Protein AF-A0A5C8AYX6-F1 (afdb_monomer_lite)

Structure (mmCIF, N/CA/C/O backbone):
data_AF-A0A5C8AYX6-F1
#
_entry.id   AF-A0A5C8AYX6-F1
#
loop_
_atom_site.group_PDB
_atom_site.id
_atom_site.type_symbol
_atom_site.label_atom_id
_atom_site.label_alt_id
_atom_site.label_comp_id
_atom_site.label_asym_id
_atom_site.label_entity_id
_atom_site.label_seq_id
_atom_site.pdbx_PDB_ins_code
_atom_site.Cartn_x
_atom_site.Cartn_y
_atom_site.Cartn_z
_atom_site.occupancy
_atom_site.B_iso_or_equiv
_atom_site.auth_seq_id
_atom_site.auth_comp_id
_atom_site.auth_asym_id
_atom_site.auth_atom_id
_atom_site.pdbx_PDB_model_num
ATOM 1 N N . MET A 1 1 ? -23.586 -1.242 -6.327 1.00 33.38 1 MET A N 1
ATOM 2 C CA . MET A 1 1 ? -23.180 -2.005 -7.524 1.00 33.38 1 MET A CA 1
ATOM 3 C C . MET A 1 1 ? -21.912 -2.754 -7.178 1.00 33.38 1 MET A C 1
ATOM 5 O O . MET A 1 1 ? -20.992 -2.124 -6.676 1.00 33.38 1 MET A O 1
ATOM 9 N N . ILE A 1 2 ? -21.902 -4.076 -7.341 1.00 31.92 2 ILE A N 1
ATOM 10 C CA . ILE A 1 2 ? -20.681 -4.881 -7.207 1.00 31.92 2 ILE A CA 1
ATOM 11 C C . ILE A 1 2 ? -19.784 -4.510 -8.392 1.00 31.92 2 ILE A C 1
ATOM 13 O O . ILE A 1 2 ? -20.280 -4.466 -9.517 1.00 31.92 2 ILE A O 1
ATOM 17 N N . ASP A 1 3 ? -18.514 -4.192 -8.132 1.00 48.75 3 ASP A N 1
ATOM 18 C CA . ASP A 1 3 ? -17.538 -3.893 -9.182 1.00 48.75 3 ASP A CA 1
ATOM 19 C C . ASP A 1 3 ? -17.531 -5.042 -10.215 1.00 48.75 3 ASP A C 1
ATOM 21 O O . ASP A 1 3 ? -17.510 -6.210 -9.801 1.00 48.75 3 ASP A O 1
ATOM 25 N N . PRO A 1 4 ? -17.569 -4.758 -11.530 1.00 46.06 4 PRO A N 1
ATOM 26 C CA . PRO A 1 4 ? -17.473 -5.776 -12.576 1.00 46.06 4 PRO A CA 1
ATOM 27 C C . PRO A 1 4 ? -16.334 -6.783 -12.348 1.00 46.06 4 PRO A C 1
ATOM 29 O O . PRO A 1 4 ? -16.519 -7.967 -12.613 1.00 46.06 4 PRO A O 1
ATOM 32 N N . MET A 1 5 ? -15.209 -6.347 -11.767 1.00 46.47 5 MET A N 1
ATOM 33 C CA . MET A 1 5 ? -14.095 -7.190 -11.317 1.00 46.47 5 MET A CA 1
ATOM 34 C C . MET A 1 5 ? -14.539 -8.257 -10.313 1.00 46.47 5 MET A C 1
ATOM 36 O O . MET A 1 5 ? -14.252 -9.437 -10.485 1.00 46.47 5 MET A O 1
ATOM 40 N N . ILE A 1 6 ? -15.245 -7.849 -9.253 1.00 46.53 6 ILE A N 1
ATOM 41 C CA . ILE A 1 6 ? -15.672 -8.725 -8.151 1.00 46.53 6 ILE A CA 1
ATOM 42 C C . ILE A 1 6 ? -16.719 -9.719 -8.652 1.00 46.53 6 ILE A C 1
ATOM 44 O O . ILE A 1 6 ? -16.684 -10.898 -8.302 1.00 46.53 6 ILE A O 1
ATOM 48 N N . LYS A 1 7 ? -17.644 -9.250 -9.495 1.00 47.03 7 LYS A N 1
ATOM 49 C CA . LYS A 1 7 ? -18.666 -10.101 -10.104 1.00 47.03 7 LYS A CA 1
ATOM 50 C C . LYS A 1 7 ? -18.024 -11.154 -11.015 1.00 47.03 7 LYS A C 1
ATOM 52 O O . LYS A 1 7 ? -18.337 -12.326 -10.866 1.00 47.03 7 LYS A O 1
ATOM 57 N N . LEU A 1 8 ? -17.058 -10.767 -11.850 1.00 49.31 8 LEU A N 1
ATOM 58 C CA . LEU A 1 8 ? -16.371 -11.680 -12.766 1.00 49.31 8 LEU A CA 1
ATOM 59 C C . LEU A 1 8 ? -15.439 -12.673 -12.046 1.00 49.31 8 LEU A C 1
ATOM 61 O O . LEU A 1 8 ? -15.360 -13.825 -12.457 1.00 49.31 8 LEU A O 1
ATOM 65 N N . ILE A 1 9 ? -14.762 -12.260 -10.966 1.00 51.75 9 ILE A N 1
ATOM 66 C CA . ILE A 1 9 ? -13.947 -13.152 -10.114 1.00 51.75 9 ILE A CA 1
ATOM 67 C C . ILE A 1 9 ? -14.820 -14.250 -9.493 1.00 51.75 9 ILE A C 1
ATOM 69 O O . ILE A 1 9 ? -14.432 -15.418 -9.482 1.00 51.75 9 ILE A O 1
ATOM 73 N N . ASN A 1 10 ? -16.020 -13.886 -9.032 1.00 48.91 10 ASN A N 1
ATOM 74 C CA . ASN A 1 10 ? -16.979 -14.834 -8.469 1.00 48.91 10 ASN A CA 1
ATOM 75 C C . ASN A 1 10 ? -17.650 -15.705 -9.551 1.00 48.91 10 ASN A C 1
ATOM 77 O O . ASN A 1 10 ? -17.828 -16.900 -9.345 1.00 48.91 10 ASN A O 1
ATOM 81 N N . GLU A 1 11 ? -18.001 -15.132 -10.708 1.00 45.34 11 GLU A N 1
ATOM 82 C CA . GLU A 1 11 ? -18.661 -15.836 -11.821 1.00 45.34 11 GLU A CA 1
ATOM 83 C C . GLU A 1 11 ? -17.734 -16.804 -12.558 1.00 45.34 11 GLU A C 1
ATOM 85 O O . GLU A 1 11 ? -18.179 -17.857 -13.009 1.00 45.34 11 GLU A O 1
ATOM 90 N N . LYS A 1 12 ? -16.437 -16.494 -12.657 1.00 48.03 12 LYS A N 1
ATOM 91 C CA . LYS A 1 12 ? -15.453 -17.380 -13.293 1.00 48.03 12 LYS A CA 1
ATOM 92 C C . LYS A 1 12 ? -15.085 -18.600 -12.441 1.00 48.03 12 LYS A C 1
ATOM 94 O O . LYS A 1 12 ? -14.160 -19.304 -12.832 1.00 48.03 12 LYS A O 1
ATOM 99 N N . ASN A 1 13 ? -15.794 -18.868 -11.330 1.00 41.34 13 ASN A N 1
ATOM 100 C CA . ASN A 1 13 ? -15.557 -20.010 -10.439 1.00 41.34 13 ASN A CA 1
ATOM 101 C C . ASN A 1 13 ? -14.055 -20.216 -10.226 1.00 41.34 13 ASN A C 1
ATOM 103 O O . ASN A 1 13 ? -13.501 -21.266 -10.553 1.00 41.34 13 ASN A O 1
ATOM 107 N N . LEU A 1 14 ? -13.384 -19.177 -9.723 1.00 46.06 14 LEU A N 1
ATOM 108 C CA . LEU A 1 14 ? -12.006 -19.273 -9.258 1.00 46.06 14 LEU A CA 1
ATOM 109 C C . LEU A 1 14 ? -11.958 -20.202 -8.031 1.00 46.06 14 LEU A C 1
ATOM 111 O O . LEU A 1 14 ? -11.767 -19.778 -6.896 1.00 46.06 14 LEU A O 1
ATOM 115 N N . ASN A 1 15 ? -12.148 -21.500 -8.271 1.00 35.91 15 ASN A N 1
ATOM 116 C CA . ASN A 1 15 ? -11.760 -22.591 -7.403 1.00 35.91 15 ASN A CA 1
ATOM 117 C C . ASN A 1 15 ? -10.234 -22.651 -7.439 1.00 35.91 15 ASN A C 1
ATOM 119 O O . ASN A 1 15 ? -9.635 -23.495 -8.094 1.00 35.91 15 ASN A O 1
ATOM 123 N N . TYR A 1 16 ? -9.602 -21.758 -6.693 1.00 41.78 16 TYR A N 1
ATOM 124 C CA . TYR A 1 16 ? -8.485 -22.211 -5.893 1.00 41.78 16 TYR A CA 1
ATOM 125 C C . TYR A 1 16 ? -9.069 -22.460 -4.519 1.00 41.78 16 TYR A C 1
ATOM 127 O O . TYR A 1 16 ? -9.330 -21.542 -3.742 1.00 41.78 16 TYR A O 1
ATOM 135 N N . SER A 1 17 ? -9.345 -23.731 -4.256 1.00 32.19 17 SER A N 1
ATOM 136 C CA . SER A 1 17 ? -9.486 -24.300 -2.927 1.00 32.19 17 SER A CA 1
ATOM 137 C C . SER A 1 17 ? -8.232 -23.974 -2.121 1.00 32.19 17 SER A C 1
ATOM 139 O O . SER A 1 17 ? -7.331 -24.790 -2.006 1.00 32.19 17 SER A O 1
ATOM 141 N N . ASN A 1 18 ? -8.142 -22.733 -1.655 1.00 35.53 18 ASN A N 1
ATOM 142 C CA . ASN A 1 18 ? -7.459 -22.299 -0.459 1.00 35.53 18 ASN A CA 1
ATOM 143 C C . ASN A 1 18 ? -7.698 -20.801 -0.278 1.00 35.53 18 ASN A C 1
ATOM 145 O O . ASN A 1 18 ? -7.017 -19.947 -0.844 1.00 35.53 18 ASN A O 1
ATOM 149 N N . ARG A 1 19 ? -8.595 -20.490 0.663 1.00 38.28 19 ARG A N 1
ATOM 150 C CA . ARG A 1 19 ? -8.659 -19.197 1.363 1.00 38.28 19 ARG A CA 1
ATOM 151 C C . ARG A 1 19 ? -7.287 -18.727 1.906 1.00 38.28 19 ARG A C 1
ATOM 153 O O . ARG A 1 19 ? -7.188 -17.585 2.339 1.00 38.28 19 ARG A O 1
ATOM 160 N N . ALA A 1 20 ? -6.246 -19.568 1.862 1.00 36.34 20 ALA A N 1
ATOM 161 C CA . ALA A 1 20 ? -4.869 -19.260 2.236 1.00 36.34 20 ALA A CA 1
ATOM 162 C C . ALA A 1 20 ? -4.117 -18.331 1.255 1.00 36.34 20 ALA A C 1
ATOM 164 O O . ALA A 1 20 ? -3.332 -17.506 1.712 1.00 36.34 20 ALA A O 1
ATOM 165 N N . ILE A 1 21 ? -4.376 -18.380 -0.062 1.00 38.78 21 ILE A N 1
ATOM 166 C CA . ILE A 1 21 ? -3.596 -17.590 -1.049 1.00 38.78 21 ILE A CA 1
ATOM 167 C C . ILE A 1 21 ? -4.035 -16.110 -1.076 1.00 38.78 21 ILE A C 1
ATOM 169 O O . ILE A 1 21 ? -3.236 -15.202 -1.297 1.00 38.78 21 ILE A O 1
ATOM 173 N N . LEU A 1 22 ? -5.293 -15.828 -0.728 1.00 41.16 22 LEU A N 1
ATOM 174 C CA . LEU A 1 22 ? -5.897 -14.489 -0.795 1.00 41.16 22 LEU A CA 1
ATOM 175 C C . LEU A 1 22 ? -5.399 -13.495 0.272 1.00 41.16 22 LEU A C 1
ATOM 177 O O . LEU A 1 22 ? -5.791 -12.324 0.243 1.00 41.16 22 LEU A O 1
ATOM 181 N N . GLN A 1 23 ? -4.565 -13.913 1.229 1.00 45.44 23 GLN A N 1
ATOM 182 C CA . GLN A 1 23 ? -4.060 -13.029 2.288 1.00 45.44 23 GLN A CA 1
ATOM 183 C C . GLN A 1 23 ? -2.745 -12.314 1.951 1.00 45.44 23 GLN A C 1
ATOM 185 O O . GLN A 1 23 ? -2.317 -11.466 2.731 1.00 45.44 23 GLN A O 1
ATOM 190 N N . VAL A 1 24 ? -2.107 -12.608 0.817 1.00 49.88 24 VAL A N 1
ATOM 191 C CA . VAL A 1 24 ? -0.658 -12.402 0.721 1.00 49.88 24 VAL A CA 1
ATOM 192 C C . VAL A 1 24 ? -0.236 -10.943 0.512 1.00 49.88 24 VAL A C 1
ATOM 194 O O . VAL A 1 24 ? 0.643 -10.488 1.230 1.00 49.88 24 VAL A O 1
ATOM 197 N N . PHE A 1 25 ? -0.851 -10.142 -0.370 1.00 45.66 25 PHE A N 1
ATOM 198 C CA . PHE A 1 25 ? -0.192 -8.877 -0.761 1.00 45.66 25 PHE A CA 1
ATOM 199 C C . PHE A 1 25 ? -0.694 -7.576 -0.128 1.00 45.66 25 PHE A C 1
ATOM 201 O O . PHE A 1 25 ? 0.097 -6.656 0.037 1.00 45.66 25 PHE A O 1
ATOM 208 N N . GLN A 1 26 ? -1.958 -7.471 0.300 1.00 45.84 26 GLN A N 1
ATOM 209 C CA . GLN A 1 26 ? -2.354 -6.359 1.190 1.00 45.84 26 GLN A CA 1
ATOM 210 C C . GLN A 1 26 ? -1.563 -6.427 2.498 1.00 45.84 26 GLN A C 1
ATOM 212 O O . GLN A 1 26 ? -1.086 -5.410 2.990 1.00 45.84 26 GLN A O 1
ATOM 217 N N . HIS A 1 27 ? -1.389 -7.646 3.016 1.00 52.66 27 HIS A N 1
ATOM 218 C CA . HIS A 1 27 ? -0.556 -7.925 4.173 1.00 52.66 27 HIS A CA 1
ATOM 219 C C . HIS A 1 27 ? 0.912 -7.649 3.871 1.00 52.66 27 HIS A C 1
ATOM 221 O O . HIS A 1 27 ? 1.547 -6.950 4.641 1.00 52.66 27 HIS A O 1
ATOM 227 N N . TYR A 1 28 ? 1.428 -8.064 2.712 1.00 51.81 28 TYR A N 1
ATOM 228 C CA . TYR A 1 28 ? 2.802 -7.761 2.328 1.00 51.81 28 TYR A CA 1
ATOM 229 C C . TYR A 1 28 ? 3.052 -6.253 2.159 1.00 51.81 28 TYR A C 1
ATOM 231 O O . TYR A 1 28 ? 3.957 -5.723 2.780 1.00 51.81 28 TYR A O 1
ATOM 239 N N . LEU A 1 29 ? 2.224 -5.493 1.437 1.00 51.31 29 LEU A N 1
ATOM 240 C CA . LEU A 1 29 ? 2.413 -4.038 1.340 1.00 51.31 29 LEU A CA 1
ATOM 241 C C . LEU A 1 29 ? 2.301 -3.318 2.687 1.00 51.31 29 LEU A C 1
ATOM 243 O O . LEU A 1 29 ? 2.877 -2.249 2.819 1.00 51.31 29 LEU A O 1
ATOM 247 N N . ILE A 1 30 ? 1.568 -3.863 3.662 1.00 52.88 30 ILE A N 1
ATOM 248 C CA . ILE A 1 30 ? 1.420 -3.287 5.004 1.00 52.88 30 ILE A CA 1
ATOM 249 C C . ILE A 1 30 ? 2.568 -3.707 5.928 1.00 52.88 30 ILE A C 1
ATOM 251 O O . ILE A 1 30 ? 3.227 -2.854 6.515 1.00 52.88 30 ILE A O 1
ATOM 255 N N . GLU A 1 31 ? 2.807 -5.007 6.077 1.00 50.84 31 GLU A N 1
ATOM 256 C CA . GLU A 1 31 ? 3.834 -5.578 6.952 1.00 50.84 31 GLU A CA 1
ATOM 257 C C . GLU A 1 31 ? 5.229 -5.352 6.399 1.00 50.84 31 GLU A C 1
ATOM 259 O O . GLU A 1 31 ? 6.147 -4.980 7.124 1.00 50.84 31 GLU A O 1
ATOM 264 N N . HIS A 1 32 ? 5.365 -5.541 5.091 1.00 52.34 32 HIS A N 1
ATOM 265 C CA . HIS A 1 32 ? 6.621 -5.462 4.378 1.00 52.34 32 HIS A CA 1
ATOM 266 C C . HIS A 1 32 ? 6.840 -4.087 3.743 1.00 52.34 32 HIS A C 1
ATOM 268 O O . HIS A 1 32 ? 7.889 -3.876 3.138 1.00 52.34 32 HIS A O 1
ATOM 274 N N . ARG A 1 33 ? 5.934 -3.110 3.956 1.00 58.06 33 ARG A N 1
ATOM 275 C CA . ARG A 1 33 ? 6.159 -1.693 3.599 1.00 58.06 33 ARG A CA 1
ATOM 276 C C . ARG A 1 33 ? 7.522 -1.211 4.068 1.00 58.06 33 ARG A C 1
ATOM 278 O O . ARG A 1 33 ? 8.202 -0.497 3.346 1.00 58.06 33 ARG A O 1
ATOM 285 N N . ALA A 1 34 ? 7.888 -1.586 5.295 1.00 52.03 34 ALA A N 1
ATOM 286 C CA . ALA A 1 34 ? 9.136 -1.183 5.929 1.00 52.03 34 ALA A CA 1
ATOM 287 C C . ALA A 1 34 ? 10.376 -1.630 5.139 1.00 52.03 34 ALA A C 1
ATOM 289 O O . ALA A 1 34 ? 11.441 -1.048 5.317 1.00 52.03 34 ALA A O 1
ATOM 290 N N . TYR A 1 35 ? 10.236 -2.627 4.260 1.00 65.00 35 TYR A N 1
ATOM 291 C CA . TYR A 1 35 ? 11.309 -3.103 3.397 1.00 65.00 35 TYR A CA 1
ATOM 292 C C . TYR A 1 35 ? 11.358 -2.390 2.046 1.00 65.00 35 TYR A C 1
ATOM 294 O O . TYR A 1 35 ? 12.366 -2.538 1.370 1.00 65.00 35 TYR A O 1
ATOM 302 N N . PHE A 1 36 ? 10.335 -1.619 1.652 1.00 74.69 36 PHE A N 1
ATOM 303 C CA . PHE A 1 36 ? 10.350 -0.821 0.422 1.00 74.69 36 PHE A CA 1
ATOM 304 C C . PHE A 1 36 ? 10.705 0.636 0.701 1.00 74.69 36 PHE A C 1
ATOM 306 O O . PHE A 1 36 ? 10.171 1.279 1.604 1.00 74.69 36 PHE A O 1
ATOM 313 N N . THR A 1 37 ? 11.553 1.191 -0.153 1.00 81.25 37 THR A N 1
ATOM 314 C CA . THR A 1 37 ? 11.727 2.633 -0.297 1.00 81.25 37 THR A CA 1
ATOM 315 C C . THR A 1 37 ? 10.485 3.257 -0.939 1.00 81.25 37 THR A C 1
ATOM 317 O O . THR A 1 37 ? 9.738 2.608 -1.678 1.00 81.25 37 THR A O 1
ATOM 320 N N . ASP A 1 38 ? 10.283 4.557 -0.727 1.00 76.00 38 ASP A N 1
ATOM 321 C CA . ASP A 1 38 ? 9.162 5.277 -1.340 1.00 76.00 38 ASP A CA 1
ATOM 322 C C . ASP A 1 38 ? 9.208 5.230 -2.879 1.00 76.00 38 ASP A C 1
ATOM 324 O O . ASP A 1 38 ? 8.165 5.205 -3.529 1.00 76.00 38 ASP A O 1
ATOM 328 N N . ASN A 1 39 ? 10.400 5.192 -3.482 1.00 84.38 39 ASN A N 1
ATOM 329 C CA . ASN A 1 39 ? 10.545 5.087 -4.933 1.00 84.38 39 ASN A CA 1
ATOM 330 C C . ASN A 1 39 ? 10.170 3.693 -5.457 1.00 84.38 39 ASN A C 1
ATOM 332 O O . ASN A 1 39 ? 9.503 3.583 -6.484 1.00 84.38 39 ASN A O 1
ATOM 336 N N . GLU A 1 40 ? 10.504 2.629 -4.734 1.00 86.19 40 GLU A N 1
ATOM 337 C CA . GLU A 1 40 ? 10.047 1.287 -5.097 1.00 86.19 40 GLU A CA 1
ATOM 338 C C . GLU A 1 40 ? 8.528 1.162 -4.955 1.00 86.19 40 GLU A C 1
ATOM 340 O O . GLU A 1 40 ? 7.879 0.621 -5.847 1.00 86.19 40 GLU A O 1
ATOM 345 N N . LEU A 1 41 ? 7.936 1.737 -3.900 1.00 78.94 41 LEU A N 1
ATOM 346 C CA . LEU A 1 41 ? 6.478 1.770 -3.755 1.00 78.94 41 LEU A CA 1
ATOM 347 C C . LEU A 1 41 ? 5.799 2.564 -4.877 1.00 78.94 41 LEU A C 1
ATOM 349 O O . LEU A 1 41 ? 4.738 2.155 -5.343 1.00 78.94 41 LEU A O 1
ATOM 353 N N . LYS A 1 42 ? 6.395 3.668 -5.351 1.00 80.94 42 LYS A N 1
ATOM 354 C CA . LYS A 1 42 ? 5.890 4.391 -6.532 1.00 80.94 42 LYS A CA 1
ATOM 355 C C . LYS A 1 42 ? 5.895 3.504 -7.774 1.00 80.94 42 LYS A C 1
ATOM 357 O O . LYS A 1 42 ? 4.907 3.507 -8.505 1.00 80.94 42 LYS A O 1
ATOM 362 N N . LEU A 1 43 ? 6.970 2.746 -8.008 1.00 88.00 43 LEU A N 1
ATOM 363 C CA . LEU A 1 43 ? 7.037 1.845 -9.158 1.00 88.00 43 LEU A CA 1
ATOM 364 C C . LEU A 1 43 ? 6.022 0.703 -9.041 1.00 88.00 43 LEU A C 1
ATOM 366 O O . LEU A 1 43 ? 5.303 0.437 -9.998 1.00 88.00 43 LEU A O 1
ATOM 370 N N . VAL A 1 44 ? 5.916 0.063 -7.873 1.00 86.06 44 VAL A N 1
ATOM 371 C CA . VAL A 1 44 ? 4.919 -0.992 -7.614 1.00 86.06 44 VAL A CA 1
ATOM 372 C C . VAL A 1 44 ? 3.500 -0.455 -7.792 1.00 86.06 44 VAL A C 1
ATOM 374 O O . VAL A 1 44 ? 2.669 -1.114 -8.412 1.00 86.06 44 VAL A O 1
ATOM 377 N N . GLY A 1 45 ? 3.234 0.762 -7.314 1.00 80.25 45 GLY A N 1
ATOM 378 C CA . GLY A 1 45 ? 1.976 1.458 -7.552 1.00 80.25 45 GLY A CA 1
ATOM 379 C C . GLY A 1 45 ? 1.691 1.640 -9.041 1.00 80.25 45 GLY A C 1
ATOM 380 O O . GLY A 1 45 ? 0.630 1.256 -9.520 1.00 80.25 45 GLY A O 1
ATOM 381 N N . PHE A 1 46 ? 2.670 2.125 -9.805 1.00 86.06 46 PHE A N 1
ATOM 382 C CA . PHE A 1 46 ? 2.525 2.238 -11.253 1.00 86.06 46 PHE A CA 1
ATOM 383 C C . PHE A 1 46 ? 2.241 0.879 -11.919 1.00 86.06 46 PHE A C 1
ATOM 385 O O . PHE A 1 46 ? 1.356 0.784 -12.762 1.00 86.06 46 PHE A O 1
ATOM 392 N N . ILE A 1 47 ? 2.937 -0.193 -11.527 1.00 89.81 47 ILE A N 1
ATOM 393 C CA . ILE A 1 47 ? 2.687 -1.550 -12.048 1.00 89.81 47 ILE A CA 1
ATOM 394 C C . ILE A 1 47 ? 1.248 -2.003 -11.734 1.00 89.81 47 ILE A C 1
ATOM 396 O O . ILE A 1 47 ? 0.567 -2.557 -12.601 1.00 89.81 47 ILE A O 1
ATOM 400 N N . LEU A 1 48 ? 0.761 -1.727 -10.522 1.00 84.06 48 LEU A N 1
ATOM 401 C CA . LEU A 1 48 ? -0.611 -2.015 -10.106 1.00 84.06 48 LEU A CA 1
ATOM 402 C C . LEU A 1 48 ? -1.643 -1.248 -10.951 1.00 84.06 48 LEU A C 1
ATOM 404 O O . LEU A 1 48 ? -2.670 -1.817 -11.329 1.00 84.06 48 LEU A O 1
ATOM 408 N N . ASP A 1 49 ? -1.366 0.009 -11.304 1.00 82.44 49 ASP A N 1
ATOM 409 C CA . ASP A 1 49 ? -2.200 0.794 -12.223 1.00 82.44 49 ASP A CA 1
ATOM 410 C C . ASP A 1 49 ? -2.269 0.190 -13.623 1.00 82.44 49 ASP A C 1
ATOM 412 O O . ASP A 1 49 ? -3.348 0.153 -14.214 1.00 82.44 49 ASP A O 1
ATOM 416 N N . GLN A 1 50 ? -1.140 -0.313 -14.129 1.00 85.75 50 GLN A N 1
ATOM 417 C CA . GLN A 1 50 ? -1.052 -0.981 -15.432 1.00 85.75 50 GLN A CA 1
ATOM 418 C C . GLN A 1 50 ? -1.642 -2.400 -15.430 1.00 85.75 50 GLN A C 1
ATOM 420 O O . GLN A 1 50 ? -1.648 -3.064 -16.468 1.00 85.75 50 GLN A O 1
ATOM 425 N N . THR A 1 51 ? -2.097 -2.901 -14.279 1.00 84.75 51 THR A N 1
ATOM 426 C CA . THR A 1 51 ? -2.736 -4.216 -14.168 1.00 84.75 51 THR A CA 1
ATOM 427 C C . THR A 1 51 ? -4.226 -4.110 -14.490 1.00 84.75 51 THR A C 1
ATOM 429 O O . THR A 1 51 ? -4.935 -3.278 -13.930 1.00 84.75 51 THR A O 1
ATOM 432 N N . SER A 1 52 ? -4.720 -4.959 -15.382 1.00 84.50 52 SER A N 1
ATOM 433 C CA . SER A 1 52 ? -6.088 -4.963 -15.902 1.00 84.50 52 SER A CA 1
ATOM 434 C C . SER A 1 52 ? -6.649 -6.384 -15.957 1.00 84.50 52 SER A C 1
ATOM 436 O O . SER A 1 52 ? -5.904 -7.353 -15.848 1.00 84.50 52 SER A O 1
ATOM 438 N N . LEU A 1 53 ? -7.963 -6.526 -16.154 1.00 74.75 53 LEU A N 1
ATOM 439 C CA . LEU A 1 53 ? -8.603 -7.845 -16.269 1.00 74.75 53 LEU A CA 1
ATOM 440 C C . LEU A 1 53 ? -8.032 -8.710 -17.387 1.00 74.75 53 LEU A C 1
ATOM 442 O O . LEU A 1 53 ? -8.046 -9.931 -17.256 1.00 74.75 53 LEU A O 1
ATOM 446 N N . ASP A 1 54 ? -7.528 -8.098 -18.454 1.00 82.06 54 ASP A N 1
ATOM 447 C CA . ASP A 1 54 ? -6.975 -8.825 -19.595 1.00 82.06 54 ASP A CA 1
ATOM 448 C C . ASP A 1 54 ? -5.706 -9.597 -19.202 1.00 82.06 54 ASP A C 1
ATOM 450 O O . ASP A 1 54 ? -5.411 -10.651 -19.767 1.00 82.06 54 ASP A O 1
ATOM 454 N N . ASP A 1 55 ? -5.013 -9.156 -18.145 1.00 86.62 55 ASP A N 1
ATOM 455 C CA . ASP A 1 55 ? -3.852 -9.865 -17.603 1.00 86.62 55 ASP A CA 1
ATOM 456 C C . ASP A 1 55 ? -4.221 -11.213 -16.968 1.00 86.62 55 ASP A C 1
ATOM 458 O O . ASP A 1 55 ? -3.347 -12.042 -16.718 1.00 86.62 55 ASP A O 1
ATOM 462 N N . PHE A 1 56 ? -5.510 -11.477 -16.732 1.00 82.75 56 PHE A N 1
ATOM 463 C CA . PHE A 1 56 ? -5.979 -12.768 -16.237 1.00 82.75 56 PHE A CA 1
ATOM 464 C C . PHE A 1 56 ? -5.640 -13.920 -17.192 1.00 82.75 56 PHE A C 1
ATOM 466 O O . PHE A 1 56 ? -5.385 -15.036 -16.743 1.00 82.75 56 PHE A O 1
ATOM 473 N N . GLU A 1 57 ? -5.593 -13.669 -18.503 1.00 86.00 57 GLU A N 1
ATOM 474 C CA . GLU A 1 57 ? -5.197 -14.701 -19.465 1.00 86.00 57 GLU A CA 1
ATOM 475 C C . GLU A 1 57 ? -3.725 -15.099 -19.290 1.00 86.00 57 GLU A C 1
ATOM 477 O O . GLU A 1 57 ? -3.405 -16.281 -19.405 1.00 86.00 57 GLU A O 1
ATOM 482 N N . LEU A 1 58 ? -2.850 -14.160 -18.902 1.00 87.44 58 LEU A N 1
ATOM 483 C CA . LEU A 1 58 ? -1.452 -14.457 -18.564 1.00 87.44 58 LEU A CA 1
ATOM 484 C C . LEU A 1 58 ? -1.356 -15.349 -17.324 1.00 87.44 58 LEU A C 1
ATOM 486 O O . LEU A 1 58 ? -0.547 -16.275 -17.296 1.00 87.44 58 LEU A O 1
ATOM 490 N N . VAL A 1 59 ? -2.215 -15.114 -16.326 1.00 85.50 59 VAL A N 1
ATOM 491 C CA . VAL A 1 59 ? -2.270 -15.949 -15.119 1.00 85.50 59 VAL A CA 1
ATOM 492 C C . VAL A 1 59 ? -2.628 -17.392 -15.468 1.00 85.50 59 VAL A C 1
ATOM 494 O O . VAL A 1 59 ? -1.940 -18.310 -15.029 1.00 85.50 59 VAL A O 1
ATOM 497 N N . LYS A 1 60 ? -3.660 -17.605 -16.294 1.00 82.94 60 LYS A N 1
ATOM 498 C CA . LYS A 1 60 ? -4.120 -18.953 -16.670 1.00 82.94 60 LYS A CA 1
ATOM 499 C C . LYS A 1 60 ? -3.047 -19.793 -17.351 1.00 82.94 60 LYS A C 1
ATOM 501 O O . LYS A 1 60 ? -2.977 -20.993 -17.115 1.00 82.94 60 LYS A O 1
ATOM 506 N N . ILE A 1 61 ? -2.255 -19.171 -18.222 1.00 88.31 61 ILE A N 1
ATOM 507 C CA . ILE A 1 61 ? -1.210 -19.865 -18.983 1.00 88.31 61 ILE A CA 1
ATOM 508 C C . ILE A 1 61 ? 0.146 -19.855 -18.263 1.00 88.31 61 ILE A C 1
ATOM 510 O O . ILE A 1 61 ? 1.128 -20.343 -18.813 1.00 88.31 61 ILE A O 1
ATOM 514 N N . GLY A 1 62 ? 0.224 -19.276 -17.058 1.00 86.38 62 GLY A N 1
ATOM 515 C CA . GLY A 1 62 ? 1.467 -19.161 -16.296 1.00 86.38 62 GLY A CA 1
ATOM 516 C C . GLY A 1 62 ? 2.513 -18.244 -16.941 1.00 86.38 62 GLY A C 1
ATOM 517 O O . GLY A 1 62 ? 3.701 -18.390 -16.665 1.00 86.38 62 GLY A O 1
ATOM 518 N N . ALA A 1 63 ? 2.102 -17.312 -17.804 1.00 91.25 63 ALA A N 1
ATOM 519 C CA . ALA A 1 63 ? 3.015 -16.424 -18.512 1.00 91.25 63 ALA A CA 1
ATOM 520 C C . ALA A 1 63 ? 3.437 -15.223 -17.660 1.00 91.25 63 ALA A C 1
ATOM 522 O O . ALA A 1 63 ? 2.679 -14.691 -16.847 1.00 91.25 63 ALA A O 1
ATOM 523 N N . LYS A 1 64 ? 4.661 -14.752 -17.909 1.00 93.88 64 LYS A N 1
ATOM 524 C CA . LYS A 1 64 ? 5.168 -13.503 -17.337 1.00 93.88 64 LYS A CA 1
ATOM 525 C C . LYS A 1 64 ? 4.515 -12.316 -18.025 1.00 93.88 64 LYS A C 1
ATOM 527 O O . LYS A 1 64 ? 4.265 -12.352 -19.230 1.00 93.88 64 LYS A O 1
ATOM 532 N N . LYS A 1 65 ? 4.324 -11.232 -17.280 1.00 94.81 65 LYS A N 1
ATOM 533 C CA . LYS A 1 65 ? 3.965 -9.943 -17.868 1.00 94.81 65 LYS A CA 1
ATOM 534 C C . LYS A 1 65 ? 5.219 -9.130 -18.124 1.00 94.81 65 LYS A C 1
ATOM 536 O O . LYS A 1 65 ? 6.073 -9.008 -17.248 1.00 94.81 65 LYS A O 1
ATOM 541 N N . GLU A 1 66 ? 5.301 -8.559 -19.318 1.00 95.75 66 GLU A N 1
ATOM 542 C CA . GLU A 1 66 ? 6.326 -7.591 -19.688 1.00 95.75 66 GLU A CA 1
ATOM 543 C C . GLU A 1 66 ? 5.714 -6.194 -19.693 1.00 95.75 66 GLU A C 1
ATOM 545 O O . GLU A 1 66 ? 4.610 -5.988 -20.198 1.00 95.75 66 GLU A O 1
ATOM 550 N N . LEU A 1 67 ? 6.424 -5.226 -19.122 1.00 95.38 67 LEU A N 1
ATOM 551 C CA . LEU A 1 67 ? 5.991 -3.838 -19.096 1.00 95.38 67 LEU A CA 1
ATOM 552 C C . LEU A 1 67 ? 7.124 -2.935 -19.566 1.00 95.38 67 LEU A C 1
ATOM 554 O O . LEU A 1 67 ? 8.251 -3.018 -19.075 1.00 95.38 67 LEU A O 1
ATOM 558 N N . LYS A 1 68 ? 6.782 -2.039 -20.491 1.00 96.00 68 LYS A N 1
ATOM 559 C CA . LYS A 1 68 ? 7.636 -0.947 -20.946 1.00 96.00 68 LYS A CA 1
ATOM 560 C C . LYS A 1 68 ? 7.121 0.368 -20.366 1.00 96.00 68 LYS A C 1
ATOM 562 O O . LYS A 1 68 ? 5.948 0.695 -20.530 1.00 96.00 68 LYS A O 1
ATOM 567 N N . ILE A 1 69 ? 8.001 1.140 -19.738 1.00 94.75 69 ILE A N 1
ATOM 568 C CA . ILE A 1 69 ? 7.709 2.475 -19.213 1.00 94.75 69 ILE A CA 1
ATOM 569 C C . ILE A 1 69 ? 8.594 3.480 -19.938 1.00 94.75 69 ILE A C 1
ATOM 571 O O . ILE A 1 69 ? 9.817 3.363 -19.926 1.00 94.75 69 ILE A O 1
ATOM 575 N N . SER A 1 70 ? 7.969 4.465 -20.579 1.00 93.12 70 SER A N 1
ATOM 576 C CA . SER A 1 70 ? 8.690 5.449 -21.379 1.00 93.12 70 SER A CA 1
ATOM 577 C C . SER A 1 70 ? 9.390 6.503 -20.522 1.00 93.12 70 SER A C 1
ATOM 579 O O . SER A 1 70 ? 8.908 6.870 -19.443 1.00 93.12 70 SER A O 1
ATOM 581 N N . ALA A 1 71 ? 10.493 7.052 -21.033 1.00 89.94 71 ALA A N 1
ATOM 582 C CA . ALA A 1 71 ? 11.258 8.097 -20.346 1.00 89.94 71 ALA A CA 1
ATOM 583 C C . ALA A 1 71 ? 10.403 9.273 -19.811 1.00 89.94 71 ALA A C 1
ATOM 585 O O . ALA A 1 71 ? 10.594 9.657 -18.653 1.00 89.94 71 ALA A O 1
ATOM 586 N N . PRO A 1 72 ? 9.418 9.826 -20.559 1.00 88.81 72 PRO A N 1
ATOM 587 C CA . PRO A 1 72 ? 8.587 10.924 -20.058 1.00 88.81 72 PRO A CA 1
ATOM 588 C C . PRO A 1 72 ? 7.736 10.548 -18.840 1.00 88.81 72 PRO A C 1
ATOM 590 O O . PRO A 1 72 ? 7.451 11.400 -18.000 1.00 88.81 72 PRO A O 1
ATOM 593 N N . ILE A 1 73 ? 7.313 9.284 -18.737 1.00 87.31 73 ILE A N 1
ATOM 594 C CA . ILE A 1 73 ? 6.567 8.785 -17.578 1.00 87.31 73 ILE A CA 1
ATOM 595 C C . ILE A 1 73 ? 7.520 8.634 -16.392 1.00 87.31 73 ILE A C 1
ATOM 597 O O . ILE A 1 73 ? 7.210 9.102 -15.300 1.00 87.31 73 ILE A O 1
ATOM 601 N N . LEU A 1 74 ? 8.702 8.051 -16.609 1.00 88.50 74 LEU A N 1
ATOM 602 C CA . LEU A 1 74 ? 9.706 7.857 -15.560 1.00 88.50 74 LEU A CA 1
ATOM 603 C C . LEU A 1 74 ? 10.170 9.186 -14.952 1.00 88.50 74 LEU A C 1
ATOM 605 O O . LEU A 1 74 ? 10.247 9.301 -13.731 1.00 88.50 74 LEU A O 1
ATOM 609 N N . GLN A 1 75 ? 10.409 10.204 -15.784 1.00 86.88 75 GLN A N 1
ATOM 610 C CA . GLN A 1 75 ? 10.780 11.542 -15.317 1.00 86.88 75 GLN A CA 1
ATOM 611 C C . GLN A 1 75 ? 9.714 12.143 -14.397 1.00 86.88 75 GLN A C 1
ATOM 613 O O . GLN A 1 75 ? 10.062 12.712 -13.369 1.00 86.88 75 GLN A O 1
ATOM 618 N N . LYS A 1 76 ? 8.428 11.963 -14.724 1.00 83.38 76 LYS A N 1
ATOM 619 C CA . LYS A 1 76 ? 7.307 12.417 -13.884 1.00 83.38 76 LYS A CA 1
ATOM 620 C C . LYS A 1 76 ? 7.154 11.592 -12.603 1.00 83.38 76 LYS A C 1
ATOM 622 O O . LYS A 1 76 ? 6.797 12.132 -11.562 1.00 83.38 76 LYS A O 1
ATOM 627 N N . LEU A 1 77 ? 7.396 10.281 -12.663 1.00 79.12 77 LEU A N 1
ATOM 628 C CA . LEU A 1 77 ? 7.269 9.391 -11.502 1.00 79.12 77 LEU A CA 1
ATOM 629 C C . LEU A 1 77 ? 8.358 9.649 -10.451 1.00 79.12 77 LEU A C 1
ATOM 631 O O . LEU A 1 77 ? 8.089 9.608 -9.246 1.00 79.12 77 LEU A O 1
ATOM 635 N N . PHE A 1 78 ? 9.579 9.923 -10.904 1.00 84.25 78 PHE A N 1
ATOM 636 C CA . PHE A 1 78 ? 10.770 9.988 -10.058 1.00 84.25 78 PHE A CA 1
ATOM 637 C C . PHE A 1 78 ? 11.437 11.365 -10.060 1.00 84.25 78 PHE A C 1
ATOM 639 O O . PHE A 1 78 ? 12.651 11.437 -9.894 1.00 84.25 78 PHE A O 1
ATOM 646 N N . GLU A 1 79 ? 10.660 12.444 -10.228 1.00 72.19 79 GLU A N 1
ATOM 647 C CA . GLU A 1 79 ? 11.165 13.824 -10.270 1.00 72.19 79 GLU A CA 1
ATOM 648 C C . GLU A 1 79 ? 12.208 14.085 -9.172 1.00 72.19 79 GLU A C 1
ATOM 650 O O . GLU A 1 79 ? 11.897 14.136 -7.978 1.00 72.19 79 GLU A O 1
ATOM 655 N N . ASN A 1 80 ? 13.462 14.253 -9.590 1.00 69.44 80 ASN A N 1
ATOM 656 C CA . ASN A 1 80 ? 14.578 14.566 -8.715 1.00 69.44 80 ASN A CA 1
ATOM 657 C C . ASN A 1 80 ? 15.546 15.507 -9.441 1.00 69.44 80 ASN A C 1
ATOM 659 O O . ASN A 1 80 ? 15.883 15.290 -10.602 1.00 69.44 80 ASN A O 1
ATOM 663 N N . LYS A 1 81 ? 15.968 16.575 -8.757 1.00 62.19 81 LYS A N 1
ATOM 664 C CA . LYS A 1 81 ? 16.883 17.587 -9.303 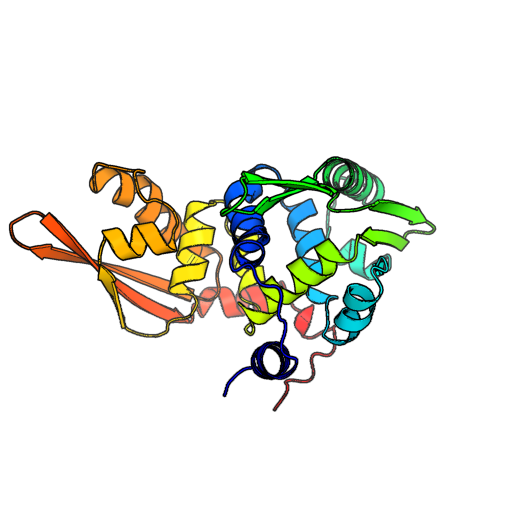1.00 62.19 81 LYS A CA 1
ATOM 665 C C . LYS A 1 81 ? 18.356 17.269 -9.048 1.00 62.19 81 LYS A C 1
ATOM 667 O O . LYS A 1 81 ? 19.205 17.867 -9.696 1.00 62.19 81 LYS A O 1
ATOM 672 N N . THR A 1 82 ? 18.663 16.394 -8.090 1.00 77.94 82 THR A N 1
ATOM 673 C CA . THR A 1 82 ? 20.037 16.188 -7.605 1.00 77.94 82 THR A CA 1
ATOM 674 C C . THR A 1 82 ? 20.651 14.870 -8.056 1.00 77.94 82 THR A C 1
ATOM 676 O O . THR A 1 82 ? 21.861 14.817 -8.254 1.00 77.94 82 THR A O 1
ATOM 679 N N . VAL A 1 83 ? 19.845 13.820 -8.239 1.00 84.62 83 VAL A N 1
ATOM 680 C CA . VAL A 1 83 ? 20.326 12.479 -8.606 1.00 84.62 83 VAL A CA 1
ATOM 681 C C . VAL A 1 83 ? 19.851 12.120 -10.017 1.00 84.62 83 VAL A C 1
ATOM 683 O O . VAL A 1 83 ? 18.659 12.279 -10.299 1.00 84.62 83 VAL A O 1
ATOM 686 N N . PRO A 1 84 ? 20.736 11.620 -10.902 1.00 89.50 84 PRO A N 1
ATOM 687 C CA . PRO A 1 84 ? 20.342 11.133 -12.219 1.00 89.50 84 PRO A CA 1
ATOM 688 C C . PRO A 1 84 ? 19.273 10.037 -12.139 1.00 89.50 84 PRO A C 1
ATOM 690 O O . PRO A 1 84 ? 19.354 9.127 -11.314 1.00 89.50 84 PRO A O 1
ATOM 693 N N . LEU A 1 85 ? 18.298 10.084 -13.051 1.00 88.94 85 LEU A N 1
ATOM 694 C CA . LEU A 1 85 ? 17.203 9.110 -13.102 1.00 88.94 85 LEU A CA 1
ATOM 695 C C . LEU A 1 85 ? 17.707 7.666 -13.246 1.00 88.94 85 LEU A C 1
ATOM 697 O O . LEU A 1 85 ? 17.133 6.765 -12.648 1.00 88.94 85 LEU A O 1
ATOM 701 N N . SER A 1 86 ? 18.784 7.439 -14.001 1.00 91.12 86 SER A N 1
ATOM 702 C CA . SER A 1 86 ? 19.370 6.105 -14.171 1.00 91.12 86 SER A CA 1
ATOM 703 C C . SER A 1 86 ? 19.831 5.495 -12.849 1.00 91.12 86 SER A C 1
ATOM 705 O O . SER A 1 86 ? 19.530 4.336 -12.596 1.00 91.12 86 SER A O 1
ATOM 707 N N . THR A 1 87 ? 20.480 6.282 -11.987 1.00 91.56 87 THR A N 1
ATOM 708 C CA . THR A 1 87 ? 20.933 5.839 -10.660 1.00 91.56 87 THR A CA 1
ATOM 709 C C . THR A 1 87 ? 19.748 5.493 -9.765 1.00 91.56 87 THR A C 1
ATOM 711 O O . THR A 1 87 ? 19.725 4.432 -9.153 1.00 91.56 87 THR A O 1
ATOM 714 N N . ILE A 1 88 ? 18.708 6.336 -9.762 1.00 90.81 88 ILE A N 1
ATOM 715 C CA . ILE A 1 88 ? 17.470 6.065 -9.016 1.00 90.81 88 ILE A CA 1
ATOM 716 C C . ILE A 1 88 ? 16.833 4.749 -9.485 1.00 90.81 88 ILE A C 1
ATOM 718 O O . ILE A 1 88 ? 16.390 3.942 -8.672 1.00 90.81 88 ILE A O 1
ATOM 722 N N . LEU A 1 89 ? 16.770 4.522 -10.799 1.00 94.50 89 LEU A N 1
ATOM 723 C CA . LEU A 1 89 ? 16.183 3.309 -11.365 1.00 94.50 89 LEU A CA 1
ATOM 724 C C . LEU A 1 89 ? 17.030 2.065 -11.085 1.00 94.50 89 LEU A C 1
ATOM 726 O O . LEU A 1 89 ? 16.459 1.006 -10.853 1.00 94.50 89 LEU A O 1
ATOM 730 N N . GLU A 1 90 ? 18.355 2.177 -11.076 1.00 94.44 90 GLU A N 1
ATOM 731 C CA . GLU A 1 90 ? 19.259 1.079 -10.725 1.00 94.44 90 GLU A CA 1
ATOM 732 C C . GLU A 1 90 ? 19.095 0.650 -9.259 1.00 94.44 90 GLU A C 1
ATOM 734 O O . GLU A 1 90 ? 19.002 -0.548 -8.975 1.00 94.44 90 GLU A O 1
ATOM 739 N N . GLU A 1 91 ? 18.964 1.612 -8.339 1.00 92.12 91 GLU A N 1
ATOM 740 C CA . GLU A 1 91 ? 18.656 1.351 -6.927 1.00 92.12 91 GLU A CA 1
ATOM 741 C C . GLU A 1 91 ? 17.304 0.639 -6.771 1.00 92.12 91 GLU A C 1
ATOM 743 O O . GLU A 1 91 ? 17.218 -0.397 -6.107 1.00 92.12 91 GLU A O 1
ATOM 748 N N . ILE A 1 92 ? 16.257 1.151 -7.433 1.00 92.69 92 ILE A N 1
ATOM 749 C CA . ILE A 1 92 ? 14.919 0.537 -7.432 1.00 92.69 92 ILE A CA 1
ATOM 750 C C . ILE A 1 92 ? 14.973 -0.884 -8.004 1.00 92.69 92 ILE A C 1
ATOM 752 O O . ILE A 1 92 ? 14.400 -1.807 -7.428 1.00 92.69 92 ILE A O 1
ATOM 756 N N . GLY A 1 93 ? 15.641 -1.069 -9.144 1.00 94.38 93 GLY A N 1
ATOM 757 C CA . GLY A 1 93 ? 15.754 -2.358 -9.818 1.00 94.38 93 GLY A CA 1
ATOM 758 C C . GLY A 1 93 ? 16.454 -3.391 -8.943 1.00 94.38 93 GLY A C 1
ATOM 759 O O . GLY A 1 93 ? 15.932 -4.487 -8.755 1.00 94.38 93 GLY A O 1
ATOM 760 N N . SER A 1 94 ? 17.586 -3.021 -8.343 1.00 93.00 94 SER A N 1
ATOM 761 C CA . SER A 1 94 ? 18.353 -3.889 -7.441 1.00 93.00 94 SER A CA 1
ATOM 762 C C . SER A 1 94 ? 17.536 -4.311 -6.217 1.00 93.00 94 SER A C 1
ATOM 764 O O . SER A 1 94 ? 17.535 -5.483 -5.827 1.00 93.00 94 SER A O 1
ATOM 766 N N . GLY A 1 95 ? 16.794 -3.375 -5.623 1.00 90.56 95 GLY A N 1
ATOM 767 C CA . GLY A 1 95 ? 15.946 -3.667 -4.473 1.00 90.56 95 GLY A CA 1
ATOM 768 C C . GLY A 1 95 ? 14.726 -4.527 -4.819 1.00 90.56 95 GLY A C 1
ATOM 769 O O . GLY A 1 95 ? 14.419 -5.471 -4.097 1.00 90.56 95 GLY A O 1
ATOM 770 N N . LEU A 1 96 ? 14.061 -4.288 -5.952 1.00 91.00 96 LEU A N 1
ATOM 771 C CA . LEU A 1 96 ? 12.906 -5.096 -6.364 1.00 91.00 96 LEU A CA 1
ATOM 772 C C . LEU A 1 96 ? 13.282 -6.491 -6.883 1.00 91.00 96 LEU A C 1
ATOM 774 O O . LEU A 1 96 ? 12.533 -7.434 -6.637 1.00 91.00 96 LEU A O 1
ATOM 778 N N . LEU A 1 97 ? 14.420 -6.642 -7.568 1.00 92.56 97 LEU A N 1
ATOM 779 C CA . LEU A 1 97 ? 14.916 -7.944 -8.038 1.00 92.56 97 LEU A CA 1
ATOM 780 C C . LEU A 1 97 ? 15.378 -8.847 -6.886 1.00 92.56 97 LEU A C 1
ATOM 782 O O . LEU A 1 97 ? 15.262 -10.066 -6.977 1.00 92.56 97 LEU A O 1
ATOM 786 N N . SER A 1 98 ? 15.908 -8.267 -5.806 1.00 89.75 98 SER A N 1
ATOM 787 C CA . SER A 1 98 ? 16.397 -9.029 -4.646 1.00 89.75 98 SER A CA 1
ATOM 788 C C . SER A 1 98 ? 15.295 -9.433 -3.662 1.00 89.75 98 SER A C 1
ATOM 790 O O . SER A 1 98 ? 15.506 -10.306 -2.816 1.00 89.75 98 SER A O 1
ATOM 792 N N . ARG A 1 99 ? 14.108 -8.823 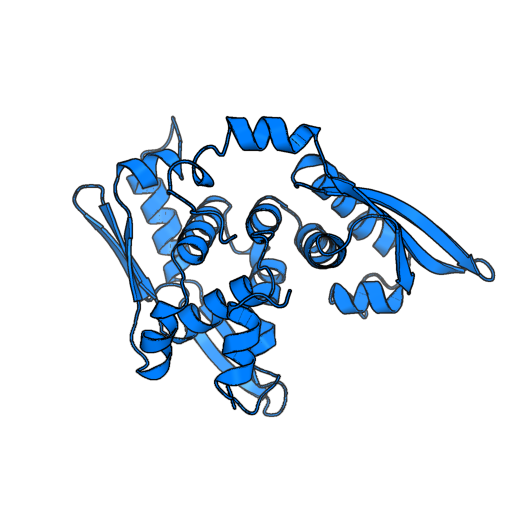-3.753 1.00 85.06 99 ARG A N 1
ATOM 793 C CA . ARG A 1 99 ? 12.988 -9.105 -2.851 1.00 85.06 99 ARG A CA 1
ATOM 794 C C . ARG A 1 99 ? 12.054 -10.167 -3.400 1.00 85.06 99 ARG A C 1
ATOM 796 O O . ARG A 1 99 ? 11.780 -10.243 -4.595 1.00 85.06 99 ARG A O 1
ATOM 803 N N . HIS A 1 100 ? 11.501 -10.937 -2.472 1.00 81.75 100 HIS A N 1
ATOM 804 C CA . HIS A 1 100 ? 10.538 -11.986 -2.749 1.00 81.75 100 HIS A CA 1
ATOM 805 C C . HIS A 1 100 ? 9.294 -11.839 -1.868 1.00 81.75 100 HIS A C 1
ATOM 807 O O . HIS A 1 100 ? 9.349 -11.343 -0.738 1.00 81.75 100 HIS A O 1
ATOM 813 N N . LEU A 1 101 ? 8.166 -12.281 -2.408 1.00 75.75 101 LEU A N 1
ATOM 814 C CA . LEU A 1 101 ? 6.942 -12.556 -1.680 1.00 75.75 101 LEU A CA 1
ATOM 815 C C . LEU A 1 101 ? 7.013 -13.944 -1.081 1.00 75.75 101 LEU A C 1
ATOM 817 O O . LEU A 1 101 ? 7.496 -14.869 -1.726 1.00 75.75 101 LEU A O 1
ATOM 821 N N . ILE A 1 102 ? 6.466 -14.085 0.120 1.00 74.25 102 ILE A N 1
ATOM 822 C CA . ILE A 1 102 ? 6.256 -15.383 0.747 1.00 74.25 102 ILE A CA 1
ATOM 823 C C . ILE A 1 102 ? 4.771 -15.703 0.645 1.00 74.25 102 ILE A C 1
ATOM 825 O O . ILE A 1 102 ? 3.940 -15.036 1.262 1.00 74.25 102 ILE A O 1
ATOM 829 N N . ILE A 1 103 ? 4.440 -16.726 -0.130 1.00 72.25 103 ILE A N 1
ATOM 830 C CA . ILE A 1 103 ? 3.082 -17.248 -0.252 1.00 72.25 103 ILE A CA 1
ATOM 831 C C . ILE A 1 103 ? 3.016 -18.473 0.642 1.00 72.25 103 ILE A C 1
ATOM 833 O O . ILE A 1 103 ? 3.778 -19.409 0.444 1.00 72.25 103 ILE A O 1
ATOM 837 N N . ARG A 1 104 ? 2.150 -18.454 1.658 1.00 65.00 104 ARG A N 1
ATOM 838 C CA . ARG A 1 104 ? 2.021 -19.552 2.623 1.00 65.00 104 ARG A CA 1
ATOM 839 C C . ARG A 1 104 ? 0.649 -20.193 2.528 1.00 65.00 104 ARG A C 1
ATOM 841 O O . ARG A 1 104 ? -0.367 -19.498 2.505 1.00 65.00 104 ARG A O 1
ATOM 848 N N . ASN A 1 105 ? 0.623 -21.515 2.558 1.00 66.50 105 ASN A N 1
ATOM 849 C CA . ASN A 1 105 ? -0.582 -22.281 2.785 1.00 66.50 105 ASN A CA 1
ATOM 850 C C . ASN A 1 105 ? -0.776 -22.470 4.295 1.00 66.50 105 ASN A C 1
ATOM 852 O O . ASN A 1 105 ? -0.035 -23.186 4.958 1.00 66.50 105 ASN A O 1
ATOM 856 N N . ILE A 1 106 ? -1.791 -21.805 4.842 1.00 59.69 106 ILE A N 1
ATOM 857 C CA . ILE A 1 106 ? -2.075 -21.791 6.285 1.00 59.69 106 ILE A CA 1
ATOM 858 C C . ILE A 1 106 ? -2.537 -23.174 6.780 1.00 59.69 106 ILE A C 1
ATOM 860 O O . ILE A 1 106 ? -2.442 -23.460 7.967 1.00 59.69 106 ILE A O 1
ATOM 864 N N . LEU A 1 107 ? -3.039 -24.033 5.885 1.00 65.44 107 LEU A N 1
ATOM 865 C CA . LEU A 1 107 ? -3.541 -25.361 6.246 1.00 65.44 107 LEU A CA 1
ATOM 866 C C . LEU A 1 107 ? -2.462 -26.446 6.195 1.00 65.44 107 LEU A C 1
ATOM 868 O O . LEU A 1 107 ? -2.559 -27.413 6.942 1.00 65.44 107 LEU A O 1
ATOM 872 N N . THR A 1 108 ? -1.475 -26.310 5.306 1.00 72.31 108 THR A N 1
ATOM 873 C CA . THR A 1 108 ? -0.457 -27.348 5.053 1.00 72.31 108 THR A CA 1
ATOM 874 C C . THR A 1 108 ? 0.952 -26.939 5.481 1.00 72.31 108 THR A C 1
ATOM 876 O O . THR A 1 108 ? 1.877 -27.723 5.312 1.00 72.31 108 THR A O 1
ATOM 879 N N . GLU A 1 109 ? 1.134 -25.719 5.998 1.00 71.44 109 GLU A N 1
ATOM 880 C CA . GLU A 1 109 ? 2.435 -25.095 6.309 1.00 71.44 109 GLU A CA 1
ATOM 881 C C . GLU A 1 109 ? 3.397 -24.947 5.109 1.00 71.44 109 GLU A C 1
ATOM 883 O O . GLU A 1 109 ? 4.507 -24.430 5.255 1.00 71.44 109 GLU A O 1
ATOM 888 N N . GLU A 1 110 ? 2.971 -25.322 3.902 1.00 75.38 110 GLU A N 1
ATOM 889 C CA . GLU A 1 110 ? 3.743 -25.157 2.671 1.00 75.38 110 GLU A CA 1
ATOM 890 C C . GLU A 1 110 ? 3.950 -23.675 2.348 1.00 75.38 110 GLU A C 1
ATOM 892 O O . GLU A 1 110 ? 3.091 -22.825 2.616 1.00 75.38 110 GLU A O 1
ATOM 897 N N . PHE A 1 111 ? 5.087 -23.348 1.735 1.00 73.94 111 PHE A N 1
ATOM 898 C CA . PHE A 1 111 ? 5.372 -21.988 1.303 1.00 73.94 111 PHE A CA 1
ATOM 899 C C . PHE A 1 111 ? 6.121 -21.936 -0.027 1.00 73.94 111 PHE A C 1
ATOM 901 O O . PHE A 1 111 ? 6.876 -22.840 -0.375 1.00 73.94 111 PHE A O 1
ATOM 908 N N . GLU A 1 112 ? 5.944 -20.825 -0.732 1.00 77.19 112 GLU A N 1
ATOM 909 C CA . GLU A 1 112 ? 6.646 -20.480 -1.962 1.00 77.19 112 GLU A CA 1
ATOM 910 C C . GLU A 1 112 ? 7.267 -19.084 -1.820 1.00 77.19 112 GLU A C 1
ATOM 912 O O . GLU A 1 112 ? 6.654 -18.177 -1.247 1.00 77.19 112 GLU A O 1
ATOM 917 N N . LEU A 1 113 ? 8.489 -18.914 -2.335 1.00 80.56 113 LEU A N 1
ATOM 918 C CA . LEU A 1 113 ? 9.155 -17.617 -2.439 1.00 80.56 113 LEU A CA 1
ATOM 919 C C . LEU A 1 113 ? 9.148 -17.166 -3.896 1.00 80.56 113 LEU A C 1
ATOM 921 O O . LEU A 1 113 ? 9.744 -17.820 -4.749 1.00 80.56 113 LEU A O 1
ATOM 925 N N . VAL A 1 114 ? 8.514 -16.030 -4.168 1.00 82.50 114 VAL A N 1
ATOM 926 C CA . VAL A 1 114 ? 8.367 -15.508 -5.530 1.00 82.50 114 VAL A CA 1
ATOM 927 C C . VAL A 1 114 ? 9.057 -14.155 -5.641 1.00 82.50 114 VAL A C 1
ATOM 929 O O . VAL A 1 114 ? 8.664 -13.238 -4.920 1.00 82.50 114 VAL A O 1
ATOM 932 N N . PRO A 1 115 ? 10.038 -13.965 -6.538 1.00 87.75 115 PRO A N 1
ATOM 933 C CA . PRO A 1 115 ? 10.643 -12.655 -6.746 1.00 87.75 115 PRO A CA 1
ATOM 934 C C . PRO A 1 115 ? 9.602 -11.638 -7.237 1.00 87.75 115 PRO A C 1
ATOM 936 O O . PRO A 1 115 ? 8.727 -11.963 -8.040 1.00 87.75 115 PRO A O 1
ATOM 939 N N . ILE A 1 116 ? 9.698 -10.392 -6.768 1.00 86.62 116 ILE A N 1
ATOM 940 C CA . ILE A 1 116 ? 8.743 -9.337 -7.152 1.00 86.62 116 ILE A CA 1
ATOM 941 C C . ILE A 1 116 ? 8.894 -8.993 -8.632 1.00 86.62 116 ILE A C 1
ATOM 943 O O . ILE A 1 116 ? 7.901 -8.867 -9.347 1.00 86.62 116 ILE A O 1
ATOM 947 N N . LEU A 1 117 ? 10.141 -8.860 -9.083 1.00 93.19 117 LEU A N 1
ATOM 948 C CA . LEU A 1 117 ? 10.502 -8.721 -10.485 1.00 93.19 117 LEU A CA 1
ATOM 949 C C . LEU A 1 117 ? 11.448 -9.854 -10.872 1.00 93.19 117 LEU A C 1
ATOM 951 O O . LEU A 1 117 ? 12.329 -10.226 -10.105 1.00 93.19 117 LEU A O 1
ATOM 955 N N . SER A 1 118 ? 11.296 -10.365 -12.088 1.00 94.25 118 SER A N 1
ATOM 956 C CA . SER A 1 118 ? 12.210 -11.342 -12.687 1.00 94.25 118 SER A CA 1
ATOM 957 C C . SER A 1 118 ? 13.176 -10.709 -13.690 1.00 94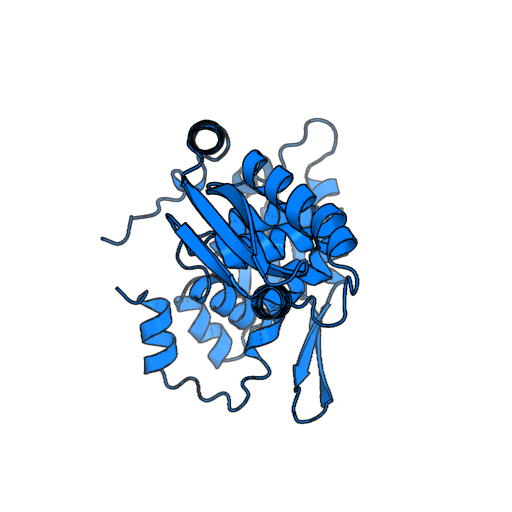.25 118 SER A C 1
ATOM 959 O O . SER A 1 118 ? 14.127 -11.355 -14.126 1.00 94.25 118 SER A O 1
ATOM 961 N N . TYR A 1 119 ? 12.945 -9.450 -14.070 1.00 96.62 119 TYR A N 1
ATOM 962 C CA . TYR A 1 119 ? 13.787 -8.709 -15.003 1.00 96.62 119 TYR A CA 1
ATOM 963 C C . TYR A 1 119 ? 13.622 -7.198 -14.828 1.00 96.62 119 TYR A C 1
ATOM 965 O O . TYR A 1 119 ? 12.504 -6.723 -14.614 1.00 96.62 119 TYR A O 1
ATOM 973 N N . PHE A 1 120 ? 14.720 -6.453 -14.979 1.00 97.50 120 PHE A N 1
ATOM 974 C CA . PHE A 1 120 ? 14.749 -4.992 -14.943 1.00 97.50 120 PHE A CA 1
ATOM 975 C C . PHE A 1 120 ? 15.878 -4.478 -15.849 1.00 97.50 120 PHE A C 1
ATOM 977 O O . PHE A 1 120 ? 17.041 -4.809 -15.631 1.00 97.50 120 PHE A O 1
ATOM 984 N N . LYS A 1 121 ? 15.552 -3.688 -16.877 1.00 97.25 121 LYS A N 1
ATOM 985 C CA . LYS A 1 121 ? 16.524 -3.124 -17.827 1.00 97.25 121 LYS A CA 1
ATOM 986 C C . LYS A 1 121 ? 16.156 -1.694 -18.188 1.00 97.25 121 LYS A C 1
ATOM 988 O O . LYS A 1 121 ? 15.035 -1.434 -18.610 1.00 97.25 121 LYS A O 1
ATOM 993 N N . LEU A 1 122 ? 17.128 -0.794 -18.102 1.00 95.69 122 LEU A N 1
ATOM 994 C CA . LEU A 1 122 ? 17.045 0.544 -18.679 1.00 95.69 122 LEU A CA 1
ATOM 995 C C . LEU A 1 122 ? 17.744 0.539 -20.044 1.00 95.69 122 LEU A C 1
ATOM 997 O O . LEU A 1 122 ? 18.912 0.172 -20.137 1.00 95.69 122 LEU A O 1
ATOM 1001 N N . GLU A 1 123 ? 17.047 0.939 -21.101 1.00 93.81 123 GLU A N 1
ATOM 1002 C CA . GLU A 1 123 ? 17.598 1.026 -22.457 1.00 93.81 123 GLU A CA 1
ATOM 1003 C C . GLU A 1 123 ? 16.990 2.207 -23.196 1.00 93.81 123 GLU A C 1
ATOM 1005 O O . GLU A 1 123 ? 15.772 2.357 -23.234 1.00 93.81 123 GLU A O 1
ATOM 1010 N N . ASN A 1 124 ? 17.835 3.046 -23.800 1.00 90.31 124 ASN A N 1
ATOM 1011 C CA . ASN A 1 124 ? 17.397 4.245 -24.521 1.00 90.31 124 ASN A CA 1
ATOM 1012 C C . ASN A 1 124 ? 16.447 5.127 -23.686 1.00 90.31 124 ASN A C 1
ATOM 1014 O O . ASN A 1 124 ? 15.476 5.671 -24.201 1.00 90.31 124 ASN A O 1
ATOM 1018 N N . SER A 1 125 ? 16.717 5.226 -22.378 1.00 88.69 125 SER A N 1
ATOM 1019 C CA . SER A 1 125 ? 15.889 5.930 -21.384 1.00 88.69 125 SER A CA 1
ATOM 1020 C C . SER A 1 125 ? 14.497 5.338 -21.121 1.00 88.69 125 SER A C 1
ATOM 1022 O O . SER A 1 125 ? 13.775 5.872 -20.280 1.00 88.69 125 SER A O 1
ATOM 1024 N N . ASP A 1 126 ? 14.143 4.224 -21.756 1.00 93.88 126 ASP A N 1
ATOM 1025 C CA . ASP A 1 126 ? 12.939 3.459 -21.459 1.00 93.88 126 ASP A CA 1
ATOM 1026 C C . ASP A 1 126 ? 13.262 2.322 -20.483 1.00 93.88 126 ASP A C 1
ATOM 1028 O O . ASP A 1 126 ? 14.301 1.663 -20.574 1.00 93.88 126 ASP A O 1
ATOM 1032 N N . LEU A 1 127 ? 12.353 2.081 -19.542 1.00 97.00 127 LEU A N 1
ATOM 1033 C CA . LEU A 1 127 ? 12.464 0.995 -18.578 1.00 97.00 127 LEU A CA 1
ATOM 1034 C C . LEU A 1 127 ? 11.657 -0.211 -19.054 1.00 97.00 127 LEU A C 1
ATOM 1036 O O . LEU A 1 127 ? 10.482 -0.088 -19.392 1.00 97.00 127 LEU A O 1
ATOM 1040 N N . TYR A 1 128 ? 12.275 -1.382 -19.004 1.00 97.50 128 TYR A N 1
ATOM 1041 C CA . TYR A 1 128 ? 11.677 -2.674 -19.303 1.00 97.50 128 TYR A CA 1
ATOM 1042 C C . TYR A 1 128 ? 11.721 -3.534 -18.046 1.00 97.50 128 TYR A C 1
ATOM 1044 O O . TYR A 1 128 ? 12.783 -3.703 -17.444 1.00 97.50 128 TYR A O 1
ATOM 1052 N N . LEU A 1 129 ? 10.583 -4.093 -17.649 1.00 97.38 129 LEU A N 1
ATOM 1053 C CA . LEU A 1 129 ? 10.489 -4.964 -16.481 1.00 97.38 129 LEU A CA 1
ATOM 1054 C C . LEU A 1 129 ? 9.613 -6.183 -16.759 1.00 97.38 129 LEU A C 1
ATOM 1056 O O . LEU A 1 129 ? 8.708 -6.124 -17.595 1.00 97.38 129 LEU A O 1
ATOM 1060 N N . LYS A 1 130 ? 9.896 -7.289 -16.066 1.00 97.12 130 LYS A N 1
ATOM 1061 C CA . LYS A 1 130 ? 9.089 -8.516 -16.127 1.00 97.12 130 LYS A CA 1
ATOM 1062 C C . LYS A 1 130 ? 8.783 -9.033 -14.729 1.00 97.12 130 LYS A C 1
ATOM 1064 O O . LYS A 1 130 ? 9.602 -8.880 -13.823 1.00 97.12 130 LYS A O 1
ATOM 1069 N N . TYR A 1 131 ? 7.616 -9.646 -14.569 1.00 93.88 131 TYR A N 1
ATOM 1070 C CA . TYR A 1 131 ? 7.184 -10.285 -13.325 1.00 93.88 131 TYR A CA 1
ATOM 1071 C C . TYR A 1 131 ? 6.310 -11.508 -13.607 1.00 93.88 131 TYR A C 1
ATOM 1073 O O . TYR A 1 131 ? 5.701 -11.627 -14.673 1.00 93.88 131 TYR A O 1
ATOM 1081 N N . GLU A 1 132 ? 6.309 -12.444 -12.660 1.00 90.50 132 GLU A N 1
ATOM 1082 C CA . GLU A 1 132 ? 5.665 -13.753 -12.798 1.00 90.50 132 GLU A CA 1
ATOM 1083 C C . GLU A 1 132 ? 4.133 -13.664 -12.754 1.00 90.50 132 GLU A C 1
ATOM 1085 O O . GLU A 1 132 ? 3.561 -12.747 -12.159 1.00 90.50 132 GLU A O 1
ATOM 1090 N N . SER A 1 133 ? 3.463 -14.663 -13.330 1.00 89.38 133 SER A N 1
ATOM 1091 C CA . SER A 1 133 ? 1.997 -14.801 -13.339 1.00 89.38 133 SER A CA 1
ATOM 1092 C C . SER A 1 133 ? 1.370 -14.717 -11.944 1.00 89.38 133 SER A C 1
ATOM 1094 O O . SER A 1 133 ? 0.317 -14.112 -11.755 1.00 89.38 133 SER A O 1
ATOM 1096 N N . ILE A 1 134 ? 2.046 -15.256 -10.934 1.00 84.31 134 ILE A N 1
ATOM 1097 C CA . ILE A 1 134 ? 1.587 -15.210 -9.545 1.00 84.31 134 ILE A CA 1
ATOM 1098 C C . ILE A 1 134 ? 1.630 -13.789 -8.955 1.00 84.31 134 ILE A C 1
ATOM 1100 O O . ILE A 1 134 ? 0.754 -13.423 -8.173 1.00 84.31 134 ILE A O 1
ATOM 1104 N N . ILE A 1 135 ? 2.574 -12.944 -9.396 1.00 85.50 135 ILE A N 1
ATOM 1105 C CA . ILE A 1 135 ? 2.601 -11.511 -9.060 1.00 85.50 135 ILE A CA 1
ATOM 1106 C C . ILE A 1 135 ? 1.429 -10.795 -9.739 1.00 85.50 135 ILE A C 1
ATOM 1108 O O . ILE A 1 135 ? 0.776 -9.966 -9.108 1.00 85.50 135 ILE A O 1
ATOM 1112 N N . ILE A 1 136 ? 1.105 -11.141 -10.991 1.00 87.81 136 ILE A N 1
ATOM 1113 C CA . ILE A 1 136 ? -0.074 -10.601 -11.689 1.00 87.81 136 ILE A CA 1
ATOM 1114 C C . ILE A 1 136 ? -1.351 -10.912 -10.898 1.00 87.81 136 ILE A C 1
ATOM 1116 O O . ILE A 1 136 ? -2.135 -10.003 -10.625 1.00 87.81 136 ILE A O 1
ATOM 1120 N N . GLN A 1 137 ? -1.550 -12.172 -10.496 1.00 82.69 137 GLN A N 1
ATOM 1121 C CA . GLN A 1 137 ? -2.725 -12.592 -9.723 1.00 82.69 137 GLN A CA 1
ATOM 1122 C C . GLN A 1 137 ? -2.856 -11.788 -8.428 1.00 82.69 137 GLN A C 1
ATOM 1124 O O . GLN A 1 137 ? -3.915 -11.256 -8.102 1.00 82.69 137 GLN A O 1
ATOM 1129 N N . VAL A 1 138 ? -1.742 -11.641 -7.724 1.00 77.75 138 VAL A N 1
ATOM 1130 C CA . VAL A 1 138 ? -1.644 -10.823 -6.524 1.00 77.75 138 VAL A CA 1
ATOM 1131 C C . VAL A 1 138 ? -2.071 -9.368 -6.780 1.00 77.75 138 VAL A C 1
ATOM 1133 O O . VAL A 1 138 ? -2.851 -8.811 -6.006 1.00 77.75 138 VAL A O 1
ATOM 1136 N N . LEU A 1 139 ? -1.595 -8.742 -7.859 1.00 79.94 139 LEU A N 1
ATOM 1137 C CA . LEU A 1 139 ? -1.955 -7.367 -8.214 1.00 79.94 139 LEU A CA 1
ATOM 1138 C C . LEU A 1 139 ? -3.450 -7.240 -8.555 1.00 79.94 139 LEU A C 1
ATOM 1140 O O . LEU A 1 139 ? -4.099 -6.277 -8.137 1.00 79.94 139 LEU A O 1
ATOM 1144 N N . LEU A 1 140 ? -4.023 -8.230 -9.246 1.00 80.25 140 LEU A N 1
ATOM 1145 C CA . LEU A 1 140 ? -5.459 -8.300 -9.538 1.00 80.25 140 LEU A CA 1
ATOM 1146 C C . LEU A 1 140 ? -6.304 -8.363 -8.260 1.00 80.25 140 LEU A C 1
ATOM 1148 O O . LEU A 1 140 ? -7.289 -7.627 -8.143 1.00 80.25 140 LEU A O 1
ATOM 1152 N N . ASP A 1 141 ? -5.892 -9.163 -7.275 1.00 74.12 141 ASP A N 1
ATOM 1153 C CA . ASP A 1 141 ? -6.592 -9.284 -5.992 1.00 74.12 141 ASP A CA 1
ATOM 1154 C C . ASP A 1 141 ? -6.617 -7.953 -5.224 1.00 74.12 141 ASP A C 1
ATOM 1156 O O . ASP A 1 141 ? -7.631 -7.592 -4.619 1.00 74.12 141 ASP A O 1
ATOM 1160 N N . ILE A 1 142 ? -5.521 -7.185 -5.261 1.00 71.81 142 ILE A N 1
ATOM 1161 C CA . ILE A 1 142 ? -5.464 -5.850 -4.640 1.00 71.81 142 ILE A CA 1
ATOM 1162 C C . ILE A 1 142 ? -6.481 -4.921 -5.294 1.00 71.81 142 ILE A C 1
ATOM 1164 O O . ILE A 1 142 ? -7.217 -4.226 -4.589 1.00 71.81 142 ILE A O 1
ATOM 1168 N N . ARG A 1 143 ? -6.533 -4.904 -6.632 1.00 73.06 143 ARG A N 1
ATOM 1169 C CA . ARG A 1 143 ? -7.482 -4.064 -7.376 1.00 73.06 143 ARG A CA 1
ATOM 1170 C C . ARG A 1 143 ? -8.918 -4.442 -7.046 1.00 73.06 143 ARG A C 1
ATOM 1172 O O . ARG A 1 143 ? -9.716 -3.558 -6.751 1.00 73.06 143 ARG A O 1
ATOM 1179 N N . ALA A 1 144 ? -9.221 -5.738 -7.010 1.00 68.69 144 ALA A N 1
ATOM 1180 C CA . ALA A 1 144 ? -10.550 -6.240 -6.677 1.00 68.69 144 ALA A CA 1
ATOM 1181 C C . ALA A 1 144 ? -10.996 -5.837 -5.261 1.00 68.69 144 ALA A C 1
ATOM 1183 O O . ALA A 1 144 ? -12.156 -5.485 -5.052 1.00 68.69 144 ALA A O 1
ATOM 1184 N N . LYS A 1 145 ? -10.081 -5.837 -4.283 1.00 65.00 145 LYS A N 1
ATOM 1185 C CA . LYS A 1 145 ? -10.376 -5.417 -2.900 1.00 65.00 145 LYS A CA 1
ATOM 1186 C C . LYS A 1 145 ? -10.396 -3.898 -2.707 1.00 65.00 145 LYS A C 1
ATOM 1188 O O . LYS A 1 145 ? -10.958 -3.413 -1.723 1.00 65.00 145 LYS A O 1
ATOM 1193 N N . HIS A 1 146 ? -9.789 -3.137 -3.616 1.00 63.41 146 HIS A N 1
ATOM 1194 C CA . HIS A 1 146 ? -9.713 -1.676 -3.559 1.00 63.41 146 HIS A CA 1
ATOM 1195 C C . HIS A 1 146 ? -10.178 -1.014 -4.864 1.00 63.41 146 HIS A C 1
ATOM 1197 O O . HIS A 1 146 ? -9.419 -0.243 -5.462 1.00 63.41 146 HIS A O 1
ATOM 1203 N N . PRO A 1 147 ? -11.442 -1.231 -5.269 1.00 60.09 147 PRO A N 1
ATOM 1204 C CA . PRO A 1 147 ? -11.956 -0.784 -6.566 1.00 60.09 147 PRO A CA 1
ATOM 1205 C C . PRO A 1 147 ? -11.911 0.742 -6.744 1.00 60.09 147 PRO A C 1
ATOM 1207 O O . PRO A 1 147 ? -11.735 1.248 -7.846 1.00 60.09 147 PRO A O 1
ATOM 1210 N N . ASN A 1 148 ? -11.961 1.500 -5.644 1.00 61.09 148 ASN A N 1
ATOM 1211 C CA . ASN A 1 148 ? -11.896 2.966 -5.663 1.00 61.09 148 ASN A CA 1
ATOM 1212 C C . ASN A 1 148 ? -10.465 3.535 -5.772 1.00 61.09 148 ASN A C 1
ATOM 1214 O O . ASN A 1 148 ? -10.278 4.739 -5.610 1.00 61.09 148 ASN A O 1
ATOM 1218 N N . GLY A 1 149 ? -9.437 2.699 -5.962 1.00 60.81 149 GLY A N 1
ATOM 1219 C CA . GLY A 1 149 ? -8.048 3.163 -6.079 1.00 60.81 149 GLY A CA 1
ATOM 1220 C C . GLY A 1 149 ? -7.415 3.627 -4.760 1.00 60.81 149 GLY A C 1
ATOM 1221 O O . GLY A 1 149 ? -6.385 4.299 -4.770 1.00 60.81 149 GLY A O 1
ATOM 1222 N N . ASN A 1 150 ? -7.994 3.252 -3.613 1.00 67.06 150 ASN A N 1
ATOM 1223 C CA . ASN A 1 150 ? -7.531 3.650 -2.275 1.00 67.06 150 ASN A CA 1
ATOM 1224 C C . ASN A 1 150 ? -6.073 3.240 -1.968 1.00 67.06 150 ASN A C 1
ATOM 1226 O O . ASN A 1 150 ? -5.434 3.818 -1.090 1.00 67.06 150 ASN A O 1
ATOM 1230 N N . TRP A 1 151 ? -5.507 2.284 -2.704 1.00 69.00 151 TRP A N 1
ATOM 1231 C CA . TRP A 1 151 ? -4.122 1.839 -2.542 1.00 69.00 151 TRP A CA 1
ATOM 1232 C C . TRP A 1 151 ? -3.090 2.971 -2.754 1.00 69.00 151 TRP A C 1
ATOM 1234 O O . TRP A 1 151 ? -2.046 2.977 -2.105 1.00 69.00 151 TRP A O 1
ATOM 1244 N N . HIS A 1 152 ? -3.401 3.994 -3.561 1.00 69.75 152 HIS A N 1
ATOM 1245 C CA . HIS A 1 152 ? -2.546 5.179 -3.730 1.00 69.75 152 HIS A CA 1
ATOM 1246 C C . HIS A 1 152 ? -2.319 5.936 -2.421 1.00 69.75 152 HIS A C 1
ATOM 1248 O O . HIS A 1 152 ? -1.287 6.576 -2.219 1.00 69.75 152 HIS A O 1
ATOM 1254 N N . HIS A 1 153 ? -3.314 5.913 -1.536 1.00 76.69 153 HIS A N 1
ATOM 1255 C CA . HIS A 1 153 ? -3.222 6.540 -0.227 1.00 76.69 153 HIS A CA 1
ATOM 1256 C C . HIS A 1 153 ? -2.438 5.670 0.746 1.00 76.69 153 HIS A C 1
ATOM 1258 O O . HIS A 1 153 ? -1.676 6.217 1.533 1.00 76.69 153 HIS A O 1
ATOM 1264 N N . VAL A 1 154 ? -2.547 4.344 0.634 1.00 73.50 154 VAL A N 1
ATOM 1265 C CA . VAL A 1 154 ? -1.755 3.386 1.420 1.00 73.50 154 VAL A CA 1
ATOM 1266 C C . VAL A 1 154 ? -0.258 3.615 1.204 1.00 73.50 154 VAL A C 1
ATOM 1268 O O . VAL A 1 154 ? 0.481 3.757 2.169 1.00 73.50 154 VAL A O 1
ATOM 1271 N N . ILE A 1 155 ? 0.187 3.764 -0.047 1.00 67.50 155 ILE A N 1
ATOM 1272 C CA . ILE A 1 155 ? 1.608 3.998 -0.367 1.00 67.50 155 IL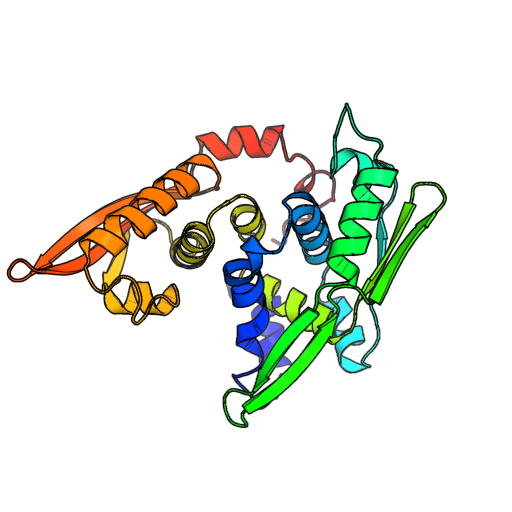E A CA 1
ATOM 1273 C C . ILE A 1 155 ? 2.153 5.289 0.278 1.00 67.50 155 ILE A C 1
ATOM 1275 O O . ILE A 1 155 ? 3.312 5.338 0.695 1.00 67.50 155 ILE A O 1
ATOM 1279 N N . LYS A 1 156 ? 1.315 6.330 0.403 1.00 70.81 156 LYS A N 1
ATOM 1280 C CA . LYS A 1 156 ? 1.695 7.635 0.982 1.00 70.81 156 LYS A CA 1
ATOM 1281 C C . LYS A 1 156 ? 1.869 7.609 2.502 1.00 70.81 156 LYS A C 1
ATOM 1283 O O . LYS A 1 156 ? 2.500 8.512 3.054 1.00 70.81 156 LYS A O 1
ATOM 1288 N N . LEU A 1 157 ? 1.254 6.651 3.187 1.00 77.00 157 LEU A N 1
ATOM 1289 C CA . LEU A 1 157 ? 1.337 6.520 4.639 1.00 77.00 157 LEU A CA 1
ATOM 1290 C C . LEU A 1 157 ? 2.673 5.883 4.991 1.00 77.00 157 LEU A C 1
ATOM 1292 O O . LEU A 1 157 ? 2.989 4.848 4.438 1.00 77.00 157 LEU A O 1
ATOM 1296 N N . ASN A 1 158 ? 3.446 6.468 5.899 1.00 74.50 158 ASN A N 1
ATOM 1297 C CA . ASN A 1 158 ? 4.770 5.983 6.288 1.00 74.50 158 ASN A CA 1
ATOM 1298 C C . ASN A 1 158 ? 4.678 4.827 7.290 1.00 74.50 158 ASN A C 1
ATOM 1300 O O . ASN A 1 158 ? 5.592 4.010 7.374 1.00 74.50 158 ASN A O 1
ATOM 1304 N N . SER A 1 159 ? 3.597 4.764 8.072 1.00 79.69 159 SER A N 1
ATOM 1305 C CA . SER A 1 159 ? 3.382 3.715 9.065 1.00 79.69 159 SER A CA 1
ATOM 1306 C C . SER A 1 159 ? 2.585 2.537 8.496 1.00 79.69 159 SER A C 1
ATOM 1308 O O . SER A 1 159 ? 1.536 2.722 7.870 1.00 79.69 159 SER A O 1
ATOM 1310 N N . SER A 1 160 ? 3.040 1.313 8.781 1.00 74.38 160 SER A N 1
ATOM 1311 C CA . SER A 1 160 ? 2.269 0.082 8.552 1.00 74.38 160 SER A CA 1
ATOM 1312 C C . SER A 1 160 ? 0.933 0.120 9.300 1.00 74.38 160 SER A C 1
ATOM 1314 O O . SER A 1 160 ? -0.107 -0.153 8.714 1.00 74.38 160 SER A O 1
ATOM 1316 N N . ASN A 1 161 ? 0.931 0.589 10.551 1.00 85.81 161 ASN A N 1
ATOM 1317 C CA . ASN A 1 161 ? -0.286 0.788 11.341 1.00 85.81 161 ASN A CA 1
ATOM 1318 C C . ASN A 1 161 ? -1.249 1.790 10.690 1.00 85.81 161 ASN A C 1
ATOM 1320 O O . ASN A 1 161 ? -2.454 1.540 10.651 1.00 85.81 161 ASN A O 1
ATOM 1324 N N . ALA A 1 162 ? -0.729 2.895 10.142 1.00 87.56 162 ALA A N 1
ATOM 1325 C CA . ALA A 1 162 ? -1.557 3.864 9.428 1.00 87.56 162 ALA A CA 1
ATOM 1326 C C . ALA A 1 162 ? -2.147 3.262 8.155 1.00 87.56 162 ALA A C 1
ATOM 1328 O O . ALA A 1 162 ? -3.327 3.457 7.873 1.00 87.56 162 ALA A O 1
ATOM 1329 N N . SER A 1 163 ? -1.344 2.488 7.428 1.00 81.56 163 SER A N 1
ATOM 1330 C CA . SER A 1 163 ? -1.762 1.753 6.236 1.00 81.56 163 SER A CA 1
ATOM 1331 C C . SER A 1 163 ? -2.880 0.757 6.549 1.00 81.56 163 SER A C 1
ATOM 1333 O O . SER A 1 163 ? -3.929 0.814 5.906 1.00 81.56 163 SER A O 1
ATOM 1335 N N . SER A 1 164 ? -2.715 -0.075 7.587 1.00 80.38 164 SER A N 1
ATOM 1336 C CA . SER A 1 164 ? -3.753 -0.991 8.079 1.00 80.38 164 SER A CA 1
ATOM 1337 C C . SER A 1 164 ? -5.024 -0.245 8.459 1.00 80.38 164 SER A C 1
ATOM 1339 O O . SER A 1 164 ? -6.103 -0.570 7.970 1.00 80.38 164 SER A O 1
ATOM 1341 N N . LEU A 1 165 ? -4.910 0.795 9.293 1.00 89.75 165 LEU A N 1
ATOM 1342 C CA . LEU A 1 165 ? -6.075 1.542 9.761 1.00 89.75 165 LEU A CA 1
ATOM 1343 C C . LEU A 1 165 ? -6.802 2.224 8.597 1.00 89.75 165 LEU A C 1
ATOM 1345 O O . LEU A 1 165 ? -8.028 2.220 8.550 1.00 89.75 165 LEU A O 1
ATOM 1349 N N . TYR A 1 166 ? -6.071 2.770 7.628 1.00 88.25 166 TYR A N 1
ATOM 1350 C CA . TYR A 1 166 ? -6.662 3.351 6.429 1.00 88.25 166 TYR A CA 1
ATOM 1351 C C . TYR A 1 166 ? -7.372 2.300 5.570 1.00 88.25 166 TYR A C 1
ATOM 1353 O O . TYR A 1 166 ? -8.459 2.577 5.071 1.00 88.25 166 TYR A O 1
ATOM 1361 N N . MET A 1 167 ? -6.818 1.094 5.413 1.00 78.81 167 MET A N 1
ATOM 1362 C CA . MET A 1 167 ? -7.509 0.020 4.690 1.00 78.81 167 MET A CA 1
ATOM 1363 C C . MET A 1 167 ? -8.822 -0.380 5.372 1.00 78.81 167 MET A C 1
ATOM 1365 O O . MET A 1 167 ? -9.812 -0.638 4.683 1.00 78.81 167 MET A O 1
ATOM 1369 N N . VAL A 1 168 ? -8.856 -0.378 6.708 1.00 84.81 168 VAL A N 1
ATOM 1370 C CA . VAL A 1 168 ? -10.083 -0.632 7.472 1.00 84.81 168 VAL A CA 1
ATOM 1371 C C . VAL A 1 168 ? -11.072 0.523 7.317 1.00 84.81 168 VAL A C 1
ATOM 1373 O O . VAL A 1 168 ? -12.235 0.285 7.011 1.00 84.81 168 VAL A O 1
ATOM 1376 N N . LEU A 1 169 ? -10.641 1.773 7.500 1.00 89.56 169 LEU A N 1
ATOM 1377 C CA . LEU A 1 169 ? -11.545 2.927 7.574 1.00 89.56 169 LEU A CA 1
ATOM 1378 C C . LEU A 1 169 ? -11.928 3.511 6.207 1.00 89.56 169 LEU A C 1
ATOM 1380 O O . LEU A 1 169 ? -13.025 4.039 6.052 1.00 89.56 169 LEU A O 1
ATOM 1384 N N . GLY A 1 170 ? -11.067 3.402 5.197 1.00 83.38 170 GLY A N 1
ATOM 1385 C CA . GLY A 1 170 ? -11.230 4.029 3.880 1.00 83.38 170 GLY A CA 1
ATOM 1386 C C . GLY A 1 170 ? -12.392 3.489 3.042 1.00 83.38 170 GLY A C 1
ATOM 1387 O O . GLY A 1 170 ? -12.697 4.055 1.992 1.00 83.38 170 GLY A O 1
ATOM 1388 N N . LYS A 1 171 ? -13.048 2.413 3.499 1.00 79.69 171 LYS A N 1
ATOM 1389 C CA . LYS A 1 171 ? -14.288 1.864 2.921 1.00 79.69 171 LYS A CA 1
ATOM 1390 C C . LYS A 1 171 ? -15.568 2.483 3.505 1.00 79.69 171 LYS A C 1
ATOM 1392 O O . LYS A 1 171 ? -16.646 2.230 2.976 1.00 79.69 171 LYS A O 1
ATOM 1397 N N . TYR A 1 172 ? -15.466 3.300 4.553 1.00 85.88 172 TYR A N 1
ATOM 1398 C CA . TYR A 1 172 ? -16.612 3.888 5.248 1.00 85.88 172 TYR A CA 1
ATOM 1399 C C . TYR A 1 172 ? -16.708 5.403 5.041 1.00 85.88 172 TYR A C 1
ATOM 1401 O O . TYR A 1 172 ? -15.708 6.107 4.915 1.00 85.88 172 TYR A O 1
ATOM 1409 N N . PHE A 1 173 ? -17.939 5.912 5.074 1.00 89.00 173 PHE A N 1
ATOM 1410 C CA . PHE A 1 173 ? -18.256 7.335 5.160 1.00 89.00 173 PHE A CA 1
ATOM 1411 C C . PHE A 1 173 ? -19.345 7.540 6.213 1.00 89.00 173 PHE A C 1
ATOM 1413 O O . PHE A 1 173 ? -20.280 6.748 6.300 1.00 89.00 173 PHE A O 1
ATOM 1420 N N . GLY A 1 174 ? -19.237 8.611 6.997 1.00 91.44 174 GLY A N 1
ATOM 1421 C CA . GLY A 1 174 ? -20.114 8.861 8.136 1.00 91.44 174 GLY A CA 1
ATOM 1422 C C . GLY A 1 174 ? -19.602 8.205 9.416 1.00 91.44 174 GLY A C 1
ATOM 1423 O O . GLY A 1 174 ? -18.395 8.140 9.652 1.00 91.44 174 GLY A O 1
ATOM 1424 N N . GLU A 1 175 ? -20.521 7.785 10.280 1.00 96.19 175 GLU A N 1
ATOM 1425 C CA . GLU A 1 175 ? -20.178 7.175 11.561 1.00 96.19 175 GLU A CA 1
ATOM 1426 C C . GLU A 1 175 ? -20.086 5.652 11.456 1.00 96.19 175 GLU A C 1
ATOM 1428 O O . GLU A 1 175 ? -20.970 5.008 10.897 1.00 96.19 175 GLU A O 1
ATOM 1433 N N . VAL A 1 176 ? -19.038 5.075 12.039 1.00 95.81 176 VAL A N 1
ATOM 1434 C CA . VAL A 1 176 ? -18.867 3.623 12.170 1.00 95.81 176 VAL A CA 1
ATOM 1435 C C . VAL A 1 176 ? -18.263 3.311 13.534 1.00 95.81 176 VAL A C 1
ATOM 1437 O O . VAL A 1 176 ? -17.411 4.053 14.023 1.00 95.81 176 VAL A O 1
ATOM 1440 N N . THR A 1 177 ? -18.709 2.230 14.164 1.00 96.88 177 THR A N 1
ATOM 1441 C CA . THR A 1 177 ? -18.218 1.789 15.474 1.00 96.88 177 THR A CA 1
ATOM 1442 C C . THR A 1 177 ? -17.627 0.398 15.339 1.00 96.88 177 THR A C 1
ATOM 1444 O O . THR A 1 177 ? -18.244 -0.468 14.726 1.00 96.88 177 THR A O 1
ATOM 1447 N N . PHE A 1 178 ? -16.459 0.188 15.938 1.00 94.81 178 PHE A N 1
ATOM 1448 C CA . PHE A 1 178 ? -15.826 -1.121 16.035 1.00 94.81 178 PHE A CA 1
ATOM 1449 C C . PHE A 1 178 ? -15.675 -1.526 17.493 1.00 94.81 178 PHE A C 1
ATOM 1451 O O . PHE A 1 178 ? -15.328 -0.693 18.333 1.00 94.81 178 PHE A O 1
ATOM 1458 N N . ASP A 1 179 ? -15.889 -2.809 17.770 1.00 95.75 179 ASP A N 1
ATOM 1459 C CA . ASP A 1 179 ? -15.322 -3.435 18.961 1.00 95.75 179 ASP A CA 1
ATOM 1460 C C . ASP A 1 179 ? -13.790 -3.332 18.926 1.00 95.75 179 ASP A C 1
ATOM 1462 O O . ASP A 1 179 ? -13.179 -3.379 17.855 1.00 95.75 179 ASP A O 1
ATOM 1466 N N . LEU A 1 180 ? -13.172 -3.128 20.091 1.00 92.44 180 LEU A N 1
ATOM 1467 C CA . LEU A 1 180 ? -11.730 -2.929 20.189 1.00 92.44 180 LEU A CA 1
ATOM 1468 C C . LEU A 1 180 ? -10.941 -4.138 19.669 1.00 92.44 180 LEU A C 1
ATOM 1470 O O . LEU A 1 180 ? -9.947 -3.949 18.965 1.00 92.44 180 LEU A O 1
ATOM 1474 N N . GLU A 1 181 ? -11.359 -5.356 20.007 1.00 89.38 181 GLU A N 1
ATOM 1475 C CA . GLU A 1 181 ? -10.661 -6.569 19.584 1.00 89.38 181 GLU A CA 1
ATOM 1476 C C . GLU A 1 181 ? -10.941 -6.871 18.111 1.00 89.38 181 GLU A C 1
ATOM 1478 O O . GLU A 1 181 ? -10.001 -7.166 17.377 1.00 89.38 181 GLU A O 1
ATOM 1483 N N . MET A 1 182 ? -12.170 -6.646 17.629 1.00 86.88 182 MET A N 1
ATOM 1484 C CA . MET A 1 182 ? -12.475 -6.736 16.191 1.00 86.88 182 MET A CA 1
ATOM 1485 C C . MET A 1 182 ? -11.664 -5.725 15.362 1.00 86.88 182 MET A C 1
ATOM 1487 O O . MET A 1 182 ? -11.176 -6.051 14.282 1.00 86.88 182 MET A O 1
ATOM 1491 N N . LEU A 1 183 ? -11.472 -4.492 15.852 1.00 90.31 183 LEU A N 1
ATOM 1492 C CA . LEU A 1 183 ? -10.628 -3.512 15.162 1.00 90.31 183 LEU A CA 1
ATOM 1493 C C . LEU A 1 183 ? -9.173 -3.982 15.104 1.00 90.31 183 LEU A C 1
ATOM 1495 O O . LEU A 1 183 ? -8.530 -3.866 14.062 1.00 90.31 183 LEU A O 1
ATOM 1499 N N . LYS A 1 184 ? -8.643 -4.510 16.214 1.00 85.50 184 LYS A N 1
ATOM 1500 C CA . LYS A 1 184 ? -7.296 -5.086 16.225 1.00 85.50 184 LYS A CA 1
ATOM 1501 C C . LYS A 1 184 ? -7.198 -6.273 15.278 1.00 85.50 184 LYS A C 1
ATOM 1503 O O . LYS A 1 184 ? -6.190 -6.375 14.597 1.00 85.50 184 LYS A O 1
ATOM 1508 N N . GLU A 1 185 ? -8.209 -7.127 15.191 1.00 81.62 185 GLU A N 1
ATOM 1509 C CA . GLU A 1 185 ? -8.260 -8.251 14.253 1.00 81.62 185 GLU A CA 1
ATOM 1510 C C . GLU A 1 185 ? -8.205 -7.797 12.794 1.00 81.62 185 GLU A C 1
ATOM 1512 O O . GLU A 1 185 ? -7.322 -8.229 12.053 1.00 81.62 185 GLU A O 1
ATOM 1517 N N . GLU A 1 186 ? -9.062 -6.852 12.405 1.00 73.69 186 GLU A N 1
ATOM 1518 C CA . GLU A 1 186 ? -9.067 -6.266 11.058 1.00 73.69 186 GLU A CA 1
ATOM 1519 C C . GLU A 1 186 ? -7.718 -5.603 10.718 1.00 73.69 186 GLU A C 1
ATOM 1521 O O . GLU A 1 186 ? -7.281 -5.610 9.567 1.00 73.69 186 GLU A O 1
ATOM 1526 N N . MET A 1 187 ? -7.024 -5.063 11.725 1.00 80.94 187 MET A N 1
ATOM 1527 C CA . MET A 1 187 ? -5.675 -4.503 11.597 1.00 80.94 187 MET A CA 1
ATOM 1528 C C . MET A 1 187 ? -4.543 -5.533 11.756 1.00 80.94 187 MET A C 1
ATOM 1530 O O . MET A 1 187 ? -3.380 -5.163 11.591 1.00 80.94 187 MET A O 1
ATOM 1534 N N . ARG A 1 188 ? -4.860 -6.796 12.079 1.00 76.12 188 ARG A N 1
ATOM 1535 C CA . ARG A 1 188 ? -3.927 -7.891 12.420 1.00 76.12 188 ARG A CA 1
ATOM 1536 C C . ARG A 1 188 ? -2.983 -7.584 13.586 1.00 76.12 188 ARG A C 1
ATOM 1538 O O . ARG A 1 188 ? -1.816 -7.955 13.608 1.00 76.12 188 ARG A O 1
ATOM 1545 N N . LEU A 1 189 ? -3.517 -6.906 14.588 1.00 81.44 189 LEU A N 1
ATOM 1546 C CA . LEU A 1 189 ? -2.851 -6.533 15.829 1.00 81.44 189 LEU A CA 1
ATOM 1547 C C . LEU A 1 189 ? -3.352 -7.350 17.032 1.00 81.44 189 LEU A C 1
ATOM 1549 O O . LEU A 1 189 ? -3.125 -6.937 18.170 1.00 81.44 189 LEU A O 1
ATOM 1553 N N . ILE A 1 190 ? -4.015 -8.495 16.815 1.00 76.94 190 ILE A N 1
ATOM 1554 C CA . ILE A 1 190 ? -4.373 -9.417 17.908 1.00 76.94 190 ILE A CA 1
ATOM 1555 C C . ILE A 1 190 ? -3.097 -9.824 18.657 1.00 76.94 190 ILE A C 1
ATOM 1557 O O . ILE A 1 190 ? -2.062 -10.088 18.050 1.00 76.94 190 ILE A O 1
ATOM 1561 N N . GLY A 1 191 ? -3.150 -9.819 19.991 1.00 75.94 191 GLY A N 1
ATOM 1562 C CA . GLY A 1 191 ? -2.003 -10.121 20.858 1.00 75.94 191 GLY A CA 1
ATOM 1563 C C . GLY A 1 191 ? -0.956 -9.001 20.953 1.00 75.94 191 GLY A C 1
ATOM 1564 O O . GLY A 1 191 ? -0.171 -8.976 21.901 1.00 75.94 191 GLY A O 1
ATOM 1565 N N . ASN A 1 192 ? -0.986 -8.017 20.048 1.00 79.81 192 ASN A N 1
ATOM 1566 C CA . ASN A 1 192 ? -0.157 -6.819 20.111 1.00 79.81 192 ASN A CA 1
ATOM 1567 C C . ASN A 1 192 ? -0.816 -5.719 20.953 1.00 79.81 192 ASN A C 1
ATOM 1569 O O . ASN A 1 192 ? -2.036 -5.619 21.075 1.00 79.81 192 ASN A O 1
ATOM 1573 N N . TYR A 1 193 ? 0.016 -4.850 21.536 1.00 85.50 193 TYR A N 1
ATOM 1574 C CA . TYR A 1 193 ? -0.440 -3.703 22.329 1.00 85.50 193 TYR A CA 1
ATOM 1575 C C . TYR A 1 193 ? -1.425 -4.087 23.453 1.00 85.50 193 TYR A C 1
ATOM 1577 O O . TYR A 1 193 ? -2.469 -3.456 23.613 1.00 85.50 193 TYR A O 1
ATOM 1585 N N . GLY A 1 194 ? -1.078 -5.096 24.266 1.00 82.12 194 GLY A N 1
ATOM 1586 C CA . GLY A 1 194 ? -1.966 -5.639 25.308 1.00 82.12 194 GLY A CA 1
ATOM 1587 C C . GLY A 1 194 ? -2.541 -4.601 26.286 1.00 82.12 194 GLY A C 1
ATOM 1588 O O . GLY A 1 194 ? -3.638 -4.774 26.805 1.00 82.12 194 GLY A O 1
ATOM 1589 N N . ARG A 1 195 ? -1.854 -3.467 26.490 1.00 89.50 195 ARG A N 1
ATOM 1590 C CA . ARG A 1 195 ? -2.430 -2.295 27.169 1.00 89.50 195 ARG A CA 1
ATOM 1591 C C . ARG A 1 195 ? -3.082 -1.362 26.153 1.00 89.50 195 ARG A C 1
ATOM 1593 O O . ARG A 1 195 ? -2.390 -0.841 25.279 1.00 89.50 195 ARG A O 1
ATOM 1600 N N . TYR A 1 196 ? -4.359 -1.037 26.359 1.00 92.44 196 TYR A N 1
ATOM 1601 C CA . TYR A 1 196 ? -5.099 -0.110 25.494 1.00 92.44 196 TYR A CA 1
ATOM 1602 C C . TYR A 1 196 ? -4.384 1.240 25.298 1.00 92.44 196 TYR A C 1
ATOM 1604 O O . TYR A 1 196 ? -4.305 1.722 24.174 1.00 92.44 196 TYR A O 1
ATOM 1612 N N . ASN A 1 197 ? -3.762 1.810 26.338 1.00 93.31 197 ASN A N 1
ATOM 1613 C CA . ASN A 1 197 ? -2.989 3.055 26.195 1.00 93.31 197 ASN A CA 1
ATOM 1614 C C . ASN A 1 197 ? -1.860 2.957 25.155 1.00 93.31 197 ASN A C 1
ATOM 1616 O O . ASN A 1 197 ? -1.607 3.926 24.443 1.00 93.31 197 ASN A O 1
ATOM 1620 N N . ASN A 1 198 ? -1.204 1.798 25.033 1.00 93.31 198 ASN A N 1
ATOM 1621 C CA . ASN A 1 198 ? -0.171 1.596 24.017 1.00 93.31 198 ASN A CA 1
ATOM 1622 C C . ASN A 1 198 ? -0.788 1.547 22.618 1.00 93.31 198 ASN A C 1
ATOM 1624 O O . ASN A 1 198 ? -0.235 2.146 21.700 1.00 93.31 198 ASN A O 1
ATOM 1628 N N . PHE A 1 199 ? -1.928 0.864 22.467 1.00 94.06 199 PHE A N 1
ATOM 1629 C CA . PHE A 1 199 ? -2.674 0.831 21.209 1.00 94.06 199 PHE A CA 1
ATOM 1630 C C . PHE A 1 199 ? -3.116 2.243 20.805 1.00 94.06 199 PHE A C 1
ATOM 1632 O O . PHE A 1 199 ? -2.845 2.688 19.695 1.00 94.06 199 PHE A O 1
ATOM 1639 N N . LYS A 1 200 ? -3.694 3.004 21.735 1.00 95.62 200 LYS A N 1
ATOM 1640 C CA . LYS A 1 200 ? -4.103 4.391 21.514 1.00 95.62 200 LYS A CA 1
ATOM 1641 C C . LYS A 1 200 ? -2.949 5.271 21.028 1.00 95.62 200 LYS A C 1
ATOM 1643 O O . LYS A 1 200 ? -3.023 5.814 19.932 1.00 95.62 200 LYS A O 1
ATOM 1648 N N . GLN A 1 201 ? -1.869 5.358 21.805 1.00 94.31 201 GLN A N 1
ATOM 1649 C CA . GLN A 1 201 ? -0.773 6.288 21.518 1.00 94.31 201 GLN A CA 1
ATOM 1650 C C . GLN A 1 201 ? 0.043 5.884 20.284 1.00 94.31 201 GLN A C 1
ATOM 1652 O O . GLN A 1 201 ? 0.385 6.730 19.461 1.00 94.31 201 GLN A O 1
ATOM 1657 N N . LYS A 1 202 ? 0.381 4.594 20.150 1.00 91.12 202 LYS A N 1
ATOM 1658 C CA . LYS A 1 202 ? 1.303 4.115 19.105 1.00 91.12 202 LYS A CA 1
ATOM 1659 C C . LYS A 1 202 ? 0.602 3.730 17.806 1.00 91.12 202 LYS A C 1
ATOM 1661 O O . LYS A 1 202 ? 1.257 3.677 16.767 1.00 91.12 202 LYS A O 1
ATOM 1666 N N . VAL A 1 203 ? -0.695 3.427 17.864 1.00 92.62 203 VAL A N 1
ATOM 1667 C CA . VAL A 1 203 ? -1.478 2.986 16.707 1.00 92.62 203 VAL A CA 1
ATOM 1668 C C . VAL A 1 203 ? -2.499 4.051 16.347 1.00 92.62 203 VAL A C 1
ATOM 1670 O O . VAL A 1 203 ? -2.301 4.721 15.340 1.00 92.62 203 VAL A O 1
ATOM 1673 N N . LEU A 1 204 ? -3.550 4.251 17.147 1.00 95.88 204 LEU A N 1
ATOM 1674 C CA . LEU A 1 204 ? -4.684 5.100 16.754 1.00 95.88 204 LEU A CA 1
ATOM 1675 C C . LEU A 1 204 ? -4.280 6.555 16.511 1.00 95.88 204 LEU A C 1
ATOM 1677 O O . LEU A 1 204 ? -4.494 7.066 15.414 1.00 95.88 204 LEU A O 1
ATOM 1681 N N . ASP A 1 205 ? -3.679 7.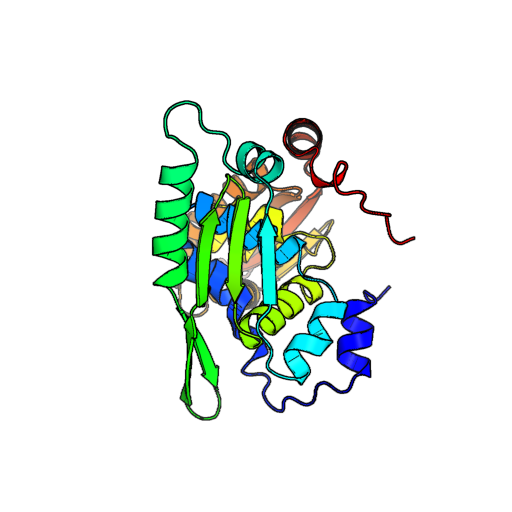212 17.503 1.00 96.19 205 ASP A N 1
ATOM 1682 C CA . ASP A 1 205 ? -3.382 8.645 17.440 1.00 96.19 205 ASP A CA 1
ATOM 1683 C C . ASP A 1 205 ? -2.404 8.961 16.308 1.00 96.19 205 ASP A C 1
ATOM 1685 O O . ASP A 1 205 ? -2.655 9.841 15.477 1.00 96.19 205 ASP A O 1
ATOM 1689 N N . GLN A 1 206 ? -1.316 8.192 16.228 1.00 94.19 206 GLN A N 1
ATOM 1690 C CA . GLN A 1 206 ? -0.298 8.376 15.201 1.00 94.19 206 GLN A CA 1
ATOM 1691 C C . GLN A 1 206 ? -0.843 8.086 13.797 1.00 94.19 206 GLN A C 1
ATOM 1693 O O . GLN A 1 206 ? -0.601 8.861 12.869 1.00 94.19 206 GLN A O 1
ATOM 1698 N N . SER A 1 207 ? -1.619 7.009 13.646 1.00 94.31 207 SER A N 1
ATOM 1699 C CA . SER A 1 207 ? -2.201 6.620 12.361 1.00 94.31 207 SER A CA 1
ATOM 1700 C C . SER A 1 207 ? -3.221 7.635 11.873 1.00 94.31 207 SER A C 1
ATOM 1702 O O . SER A 1 207 ? -3.171 8.048 10.722 1.00 94.31 207 SER A O 1
ATOM 1704 N N . ILE A 1 208 ? -4.126 8.089 12.742 1.00 96.19 208 ILE A N 1
ATOM 1705 C CA . ILE A 1 208 ? -5.175 9.046 12.373 1.00 96.19 208 ILE A CA 1
ATOM 1706 C C . ILE A 1 208 ? -4.573 10.404 12.035 1.00 96.19 208 ILE A C 1
ATOM 1708 O O . ILE A 1 208 ? -4.992 11.030 11.060 1.00 96.19 208 ILE A O 1
ATOM 1712 N N . LYS A 1 209 ? -3.557 10.846 12.787 1.00 94.50 209 LYS A N 1
ATOM 1713 C CA . LYS A 1 209 ? -2.809 12.060 12.452 1.00 94.50 209 LYS A CA 1
ATOM 1714 C C . LYS A 1 209 ? -2.239 11.968 11.039 1.00 94.50 209 LYS A C 1
ATOM 1716 O O . LYS A 1 209 ? -2.415 12.892 10.252 1.00 94.50 209 LYS A O 1
ATOM 1721 N N . GLU A 1 210 ? -1.597 10.855 10.705 1.00 90.62 210 GLU A N 1
ATOM 1722 C CA . GLU A 1 210 ? -1.007 10.658 9.385 1.00 90.62 210 GLU A CA 1
ATOM 1723 C C . GLU A 1 210 ? -2.060 10.551 8.268 1.00 90.62 210 GLU A C 1
ATOM 1725 O O . GLU A 1 210 ? -1.949 11.235 7.249 1.00 90.62 210 GLU A O 1
ATOM 1730 N N . ILE A 1 211 ? -3.115 9.761 8.482 1.00 92.31 211 ILE A N 1
ATOM 1731 C CA . ILE A 1 211 ? -4.246 9.593 7.558 1.00 92.31 211 ILE A CA 1
ATOM 1732 C C . ILE A 1 211 ? -4.867 10.945 7.210 1.00 92.31 211 ILE A C 1
ATOM 1734 O O . ILE A 1 211 ? -5.046 11.259 6.030 1.00 92.31 211 ILE A O 1
ATOM 1738 N N . ASN A 1 212 ? -5.121 11.775 8.222 1.00 93.56 212 ASN A N 1
ATOM 1739 C CA . ASN A 1 212 ? -5.721 13.095 8.052 1.00 93.56 212 ASN A CA 1
ATOM 1740 C C . ASN A 1 212 ? -4.823 14.068 7.276 1.00 93.56 212 ASN A C 1
ATOM 1742 O O . ASN A 1 212 ? -5.334 15.004 6.663 1.00 93.56 212 ASN A O 1
ATOM 1746 N N . ILE A 1 213 ? -3.504 13.853 7.286 1.00 88.94 213 ILE A N 1
ATOM 1747 C CA . ILE A 1 213 ? -2.534 14.689 6.569 1.00 88.94 213 ILE A CA 1
ATOM 1748 C C . ILE A 1 213 ? -2.321 14.200 5.132 1.00 88.94 213 ILE A C 1
ATOM 1750 O O . ILE A 1 213 ? -2.118 15.019 4.241 1.00 88.94 213 ILE A O 1
ATOM 1754 N N . LYS A 1 214 ? -2.344 12.886 4.879 1.00 85.00 214 LYS A N 1
ATOM 1755 C CA . LYS A 1 214 ? -1.810 12.310 3.628 1.00 85.00 214 LYS A CA 1
ATOM 1756 C C . LYS A 1 214 ? -2.832 11.628 2.718 1.00 85.00 214 LYS A C 1
ATOM 1758 O O . LYS A 1 214 ? -2.486 11.221 1.606 1.00 85.00 214 LYS A O 1
ATOM 1763 N N . THR A 1 215 ? -4.078 11.479 3.162 1.00 86.00 215 THR A N 1
ATOM 1764 C CA . THR A 1 215 ? -5.085 10.688 2.440 1.00 86.00 215 THR A CA 1
ATOM 1765 C C . THR A 1 215 ? -6.325 11.496 2.066 1.00 86.00 215 THR A C 1
ATOM 1767 O O . THR A 1 215 ? -6.513 12.639 2.485 1.00 86.00 215 THR A O 1
ATOM 1770 N N . ASN A 1 216 ? -7.178 10.893 1.239 1.00 86.62 216 ASN A N 1
ATOM 1771 C CA . ASN A 1 216 ? -8.465 11.446 0.821 1.00 86.62 216 ASN A CA 1
ATOM 1772 C C . ASN A 1 216 ? -9.546 11.437 1.918 1.00 86.62 216 ASN A C 1
ATOM 1774 O O . ASN A 1 216 ? -10.620 12.000 1.690 1.00 86.62 216 ASN A O 1
ATOM 1778 N N . ILE A 1 217 ? -9.298 10.838 3.088 1.00 90.12 217 ILE A N 1
ATOM 1779 C CA . ILE A 1 217 ? -10.252 10.813 4.203 1.00 90.12 217 ILE A CA 1
ATOM 1780 C C . ILE A 1 217 ? -9.750 11.631 5.389 1.00 90.12 217 ILE A C 1
ATOM 1782 O O . ILE A 1 217 ? -8.552 11.799 5.609 1.00 90.12 217 ILE A O 1
ATOM 1786 N N . TYR A 1 218 ? -10.703 12.172 6.138 1.00 94.00 218 TYR A N 1
ATOM 1787 C CA . TYR A 1 218 ? -10.476 12.820 7.415 1.00 94.00 218 TYR A CA 1
ATOM 1788 C C . TYR A 1 218 ? -11.293 12.086 8.473 1.00 94.00 218 TYR A C 1
ATOM 1790 O O . TYR A 1 218 ? -12.508 11.927 8.331 1.00 94.00 218 TYR A O 1
ATOM 1798 N N . VAL A 1 219 ? -10.616 11.662 9.530 1.00 96.38 219 VAL A N 1
ATOM 1799 C CA . VAL A 1 219 ? -11.122 10.794 10.583 1.00 96.38 219 VAL A CA 1
ATOM 1800 C C . VAL A 1 219 ? -11.050 11.532 11.914 1.00 96.38 219 VAL A C 1
ATOM 1802 O O . VAL A 1 219 ? -9.994 12.014 12.329 1.00 96.38 219 VAL A O 1
ATOM 1805 N N . LYS A 1 220 ? -12.186 11.591 12.607 1.00 97.31 220 LYS A N 1
ATOM 1806 C CA . LYS A 1 220 ? -12.253 11.839 14.052 1.00 97.31 220 LYS A CA 1
ATOM 1807 C C . LYS A 1 220 ? -12.662 10.555 14.746 1.00 97.31 220 LYS A C 1
ATOM 1809 O O . LYS A 1 220 ? -13.337 9.720 14.148 1.00 97.31 220 LYS A O 1
ATOM 1814 N N . TRP A 1 221 ? 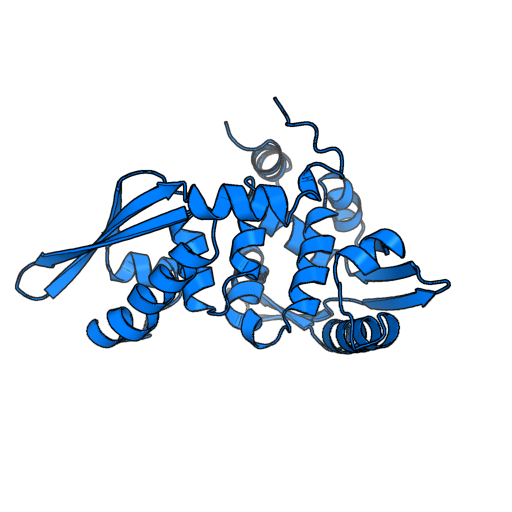-12.289 10.414 16.009 1.00 97.94 221 TRP A N 1
ATOM 1815 C CA . TRP A 1 221 ? -12.613 9.223 16.774 1.00 97.94 221 TRP A CA 1
ATOM 1816 C C . TRP A 1 221 ? -12.897 9.556 18.238 1.00 97.94 221 TRP A C 1
ATOM 1818 O O . TRP A 1 221 ? -12.469 10.600 18.736 1.00 97.94 221 TRP A O 1
ATOM 1828 N N . LYS A 1 222 ? -13.650 8.684 18.909 1.00 97.12 222 LYS A N 1
ATOM 1829 C CA . LYS A 1 222 ? -13.872 8.731 20.356 1.00 97.12 222 LYS A CA 1
ATOM 1830 C C . LYS A 1 222 ? -14.007 7.332 20.948 1.00 97.12 222 LYS A C 1
ATOM 1832 O O . LYS A 1 222 ? -14.413 6.391 20.266 1.00 97.12 222 LYS A O 1
ATOM 1837 N N . GLU A 1 223 ? -13.696 7.236 22.232 1.00 97.56 223 GLU A N 1
ATOM 1838 C CA . GLU A 1 223 ? -13.803 6.016 23.029 1.00 97.56 223 GLU A CA 1
ATOM 1839 C C . GLU A 1 223 ? -15.241 5.799 23.494 1.00 97.56 223 GLU A C 1
ATOM 1841 O O . GLU A 1 223 ? -15.947 6.748 23.842 1.00 97.56 223 GLU A O 1
ATOM 1846 N N . ILE A 1 224 ? -15.661 4.538 23.526 1.00 96.06 224 ILE A N 1
ATOM 1847 C CA . ILE A 1 224 ? -16.871 4.097 24.212 1.00 96.06 224 ILE A CA 1
ATOM 1848 C C . ILE A 1 224 ? -16.420 3.213 25.371 1.00 96.06 224 ILE A C 1
ATOM 1850 O O . ILE A 1 224 ? -15.764 2.184 25.179 1.00 96.06 224 ILE A O 1
ATOM 1854 N N . ILE A 1 225 ? -16.745 3.663 26.581 1.00 95.69 225 ILE A N 1
ATOM 1855 C CA . ILE A 1 225 ? -16.286 3.073 27.835 1.00 95.69 225 ILE A CA 1
ATOM 1856 C C . ILE A 1 225 ? -17.456 2.360 28.504 1.00 95.69 225 ILE A C 1
ATOM 1858 O O . ILE A 1 225 ? -18.519 2.948 28.688 1.00 95.69 225 ILE A O 1
ATOM 1862 N N . VAL A 1 226 ? -17.222 1.122 28.924 1.00 94.25 226 VAL A N 1
ATOM 1863 C CA . VAL A 1 226 ? -18.121 0.337 29.772 1.00 94.25 226 VAL A CA 1
ATOM 1864 C C . VAL A 1 226 ? -17.318 -0.109 30.987 1.00 94.25 226 VAL A C 1
ATOM 1866 O O . VAL A 1 226 ? -16.212 -0.621 30.844 1.00 94.25 226 VAL A O 1
ATOM 1869 N N . GLU A 1 227 ? -17.829 0.157 32.191 1.00 90.69 227 GLU A N 1
ATOM 1870 C CA . GLU A 1 227 ? -17.198 -0.261 33.457 1.00 90.69 227 GLU A CA 1
ATOM 1871 C C . GLU A 1 227 ? -15.693 0.075 33.554 1.00 90.69 227 GLU A C 1
ATOM 1873 O O . GLU A 1 227 ? -14.863 -0.740 33.953 1.00 90.69 227 GLU A O 1
ATOM 1878 N N . ARG A 1 228 ? -15.324 1.311 33.179 1.00 88.62 228 ARG A N 1
ATOM 1879 C CA . ARG A 1 228 ? -13.935 1.830 33.158 1.00 88.62 228 ARG A CA 1
ATOM 1880 C C . ARG A 1 228 ? -12.997 1.156 32.145 1.00 88.62 228 ARG A C 1
ATOM 1882 O O . ARG A 1 228 ? -11.797 1.426 32.164 1.00 88.62 228 ARG A O 1
ATOM 1889 N N . LYS A 1 229 ? -13.516 0.328 31.237 1.00 90.75 229 LYS A N 1
ATOM 1890 C CA . LYS A 1 229 ? -12.767 -0.267 30.126 1.00 90.75 229 LYS A CA 1
ATOM 1891 C C . LYS A 1 229 ? -13.253 0.304 28.800 1.00 90.75 229 LYS A C 1
ATOM 1893 O O . LYS A 1 229 ? -14.451 0.445 28.579 1.00 90.75 229 LYS A O 1
ATOM 1898 N N . VAL A 1 230 ? -12.322 0.630 27.907 1.00 93.81 230 VAL A N 1
ATOM 1899 C CA . VAL A 1 230 ? -12.670 0.970 26.522 1.00 93.81 230 VAL A CA 1
ATOM 1900 C C . VAL A 1 230 ? -13.038 -0.325 25.812 1.00 93.81 230 VAL A C 1
ATOM 1902 O O . VAL A 1 230 ? -12.195 -1.210 25.690 1.00 93.81 230 VAL A O 1
ATOM 1905 N N . VAL A 1 231 ? -14.290 -0.430 25.375 1.00 94.62 231 VAL A N 1
ATOM 1906 C CA . VAL A 1 231 ? -14.815 -1.623 24.689 1.00 94.62 231 VAL A CA 1
ATOM 1907 C C . VAL A 1 231 ? -14.968 -1.392 23.194 1.00 94.62 231 VAL A C 1
ATOM 1909 O O . VAL A 1 231 ? -14.775 -2.304 22.402 1.00 94.62 231 VAL A O 1
ATOM 1912 N N . GLN A 1 232 ? -15.266 -0.158 22.787 1.00 96.69 232 GLN A N 1
ATOM 1913 C CA . GLN A 1 232 ? -15.491 0.178 21.388 1.00 96.69 232 GLN A CA 1
ATOM 1914 C C . GLN A 1 232 ? -14.852 1.517 21.033 1.00 96.69 232 GLN A C 1
ATOM 1916 O O . GLN A 1 232 ? -14.656 2.397 21.879 1.00 96.69 232 GLN A O 1
ATOM 1921 N N . ILE A 1 233 ? -14.569 1.683 19.746 1.00 97.56 233 ILE A N 1
ATOM 1922 C CA . ILE A 1 233 ? -14.082 2.929 19.167 1.00 97.56 233 ILE A CA 1
ATOM 1923 C C . ILE A 1 233 ? -15.067 3.370 18.095 1.00 97.56 233 ILE A C 1
ATOM 1925 O O . ILE A 1 233 ? -15.351 2.637 17.146 1.00 97.56 233 ILE A O 1
ATOM 1929 N N . LYS A 1 234 ? -15.579 4.592 18.244 1.00 97.81 234 LYS A N 1
ATOM 1930 C CA . LYS A 1 234 ? -16.449 5.220 17.253 1.00 97.81 234 LYS A CA 1
ATOM 1931 C C . LYS A 1 234 ? -15.639 6.170 16.388 1.00 97.81 234 LYS A C 1
ATOM 1933 O O . LYS A 1 234 ? -15.019 7.097 16.907 1.00 97.81 234 LYS A O 1
ATOM 1938 N N . PHE A 1 235 ? -15.709 5.981 15.079 1.00 98.06 235 PHE A N 1
ATOM 1939 C CA . PHE A 1 235 ? -15.109 6.843 14.071 1.00 98.06 235 PHE A CA 1
ATOM 1940 C C . PHE A 1 235 ? -16.170 7.701 13.386 1.00 98.06 235 PHE A C 1
ATOM 1942 O O . PHE A 1 235 ? -17.306 7.277 13.184 1.00 98.06 235 PHE A O 1
ATOM 1949 N N . ASN A 1 236 ? -15.774 8.908 12.997 1.00 97.06 236 ASN A N 1
ATOM 1950 C CA . ASN A 1 236 ? -16.505 9.774 12.084 1.00 97.06 236 ASN A CA 1
ATOM 1951 C C . ASN A 1 236 ? -15.588 10.096 10.901 1.00 97.06 236 ASN A C 1
ATOM 1953 O O . ASN A 1 236 ? -14.531 10.708 11.081 1.00 97.06 236 ASN A O 1
ATOM 1957 N N . ILE A 1 237 ? -15.979 9.640 9.713 1.00 95.25 237 ILE A N 1
ATOM 1958 C CA . ILE A 1 237 ? -15.147 9.629 8.512 1.00 95.25 237 ILE A CA 1
ATOM 1959 C C . ILE A 1 237 ? -15.810 10.492 7.446 1.00 95.25 237 ILE A C 1
ATOM 1961 O O . ILE A 1 237 ? -16.974 10.303 7.091 1.00 95.25 237 ILE A O 1
ATOM 1965 N N . ARG A 1 238 ? -15.058 11.448 6.905 1.00 92.88 238 ARG A N 1
ATOM 1966 C CA . ARG A 1 238 ? -15.521 12.347 5.841 1.00 92.88 238 ARG A CA 1
ATOM 1967 C C . ARG A 1 238 ? -14.454 12.526 4.771 1.00 92.88 238 ARG A C 1
ATOM 1969 O O . ARG A 1 238 ? -13.282 12.237 5.001 1.00 92.88 238 ARG A O 1
ATOM 1976 N N . LYS A 1 239 ? -14.848 13.059 3.613 1.00 89.31 239 LYS A N 1
ATOM 1977 C CA . LYS A 1 239 ? -13.895 13.447 2.564 1.00 89.31 239 LYS A CA 1
ATOM 1978 C C . LYS A 1 239 ? -12.956 14.543 3.072 1.00 89.31 239 LYS A C 1
ATOM 1980 O O . LYS A 1 239 ? -13.394 15.512 3.697 1.00 89.31 239 LYS A O 1
ATOM 1985 N N . ASN A 1 240 ? -11.667 14.389 2.791 1.00 86.00 240 ASN A N 1
ATOM 1986 C CA . ASN A 1 240 ? -10.640 15.362 3.132 1.00 86.00 240 ASN A CA 1
ATOM 1987 C C . ASN A 1 240 ? -10.429 16.352 1.982 1.00 86.00 240 ASN A C 1
ATOM 1989 O O . ASN A 1 240 ? -9.573 16.170 1.117 1.00 86.00 240 ASN A O 1
ATOM 1993 N N . ASN A 1 241 ? -11.230 17.417 1.975 1.00 69.62 241 ASN A N 1
ATOM 1994 C CA . ASN A 1 241 ? -11.236 18.402 0.890 1.00 69.62 241 ASN A CA 1
ATOM 1995 C C . ASN A 1 241 ? -9.951 19.244 0.800 1.00 69.62 241 ASN A C 1
ATOM 1997 O O . ASN A 1 241 ? -9.695 19.823 -0.253 1.00 69.62 241 ASN A O 1
ATOM 2001 N N . GLN A 1 242 ? -9.139 19.306 1.863 1.00 61.44 242 GLN A N 1
ATOM 2002 C CA . GLN A 1 242 ? -7.830 19.971 1.820 1.00 61.44 242 GLN A CA 1
ATOM 2003 C C . GLN A 1 242 ? -6.843 19.181 0.947 1.00 61.44 242 GLN A C 1
ATOM 2005 O O . GLN A 1 242 ? -6.166 19.766 0.111 1.00 61.44 242 GLN A O 1
ATOM 2010 N N . ASN A 1 243 ? -6.858 17.847 1.040 1.00 54.31 243 ASN A N 1
ATOM 2011 C CA . ASN A 1 243 ? -6.001 16.982 0.227 1.00 54.31 243 ASN A CA 1
ATOM 2012 C C . ASN A 1 243 ? -6.468 16.864 -1.229 1.00 54.31 243 ASN A C 1
ATOM 2014 O O . ASN A 1 243 ? -5.649 16.641 -2.108 1.00 54.31 243 ASN A O 1
ATOM 2018 N N . LEU A 1 244 ? -7.767 17.008 -1.513 1.00 50.38 244 LEU A N 1
ATOM 2019 C CA . LEU A 1 244 ? -8.287 16.900 -2.884 1.00 50.38 244 LEU A CA 1
ATOM 2020 C C . LEU A 1 244 ? -7.772 18.019 -3.804 1.00 50.38 244 LEU A C 1
ATOM 2022 O O . LEU A 1 244 ? -7.576 17.771 -4.990 1.00 50.38 244 LEU A O 1
ATOM 2026 N N . LYS A 1 245 ? -7.508 19.222 -3.272 1.00 41.72 245 LYS A N 1
ATOM 2027 C CA . LYS A 1 245 ? -6.908 20.326 -4.041 1.00 41.72 245 LYS A CA 1
ATOM 2028 C C . LYS A 1 245 ? -5.427 20.070 -4.325 1.00 41.72 245 LYS A C 1
ATOM 2030 O O . LYS A 1 245 ? -5.029 20.130 -5.483 1.00 41.72 245 LYS A O 1
ATOM 2035 N N . ASP A 1 246 ? -4.660 19.655 -3.318 1.00 43.06 246 ASP A N 1
ATOM 2036 C CA . ASP A 1 246 ? -3.246 19.290 -3.488 1.00 43.06 246 ASP A CA 1
ATOM 2037 C C . ASP A 1 246 ? -3.067 18.047 -4.371 1.00 43.06 246 ASP A C 1
ATOM 2039 O O . ASP A 1 246 ? -2.114 17.957 -5.137 1.00 43.06 246 ASP A O 1
ATOM 2043 N N . GLN A 1 247 ? -3.999 17.091 -4.329 1.00 42.41 247 GLN A N 1
ATOM 2044 C CA . GLN A 1 247 ? -3.992 15.908 -5.191 1.00 42.41 247 GLN A CA 1
ATOM 2045 C C . GLN A 1 247 ? -4.433 16.226 -6.624 1.00 42.41 247 GLN A C 1
ATOM 2047 O O . GLN A 1 247 ? -3.834 15.698 -7.552 1.00 42.41 247 GLN A O 1
ATOM 2052 N N . ALA A 1 248 ? -5.397 17.125 -6.841 1.00 42.19 248 ALA A N 1
ATOM 2053 C CA . ALA A 1 248 ? -5.742 17.585 -8.189 1.00 42.19 248 ALA A CA 1
ATOM 2054 C C . ALA A 1 248 ? -4.596 18.381 -8.847 1.00 42.19 248 ALA A C 1
ATOM 2056 O O . ALA A 1 248 ? -4.415 18.309 -10.060 1.00 42.19 248 ALA A O 1
ATOM 2057 N N . GLN A 1 249 ? -3.795 19.101 -8.053 1.00 36.75 249 GLN A N 1
ATOM 2058 C CA . GLN A 1 249 ? -2.691 19.937 -8.540 1.00 36.75 249 GLN A CA 1
ATOM 2059 C C . GLN A 1 249 ? -1.357 19.177 -8.663 1.00 36.75 249 GLN A C 1
ATOM 2061 O O . GLN A 1 249 ? -0.605 19.416 -9.603 1.00 36.75 249 GLN A O 1
ATOM 2066 N N . LYS A 1 250 ? -1.074 18.230 -7.756 1.00 38.22 250 LYS A N 1
ATOM 2067 C CA . LYS A 1 250 ? 0.161 17.420 -7.735 1.00 38.22 250 LYS A CA 1
ATOM 2068 C C . LYS A 1 250 ? 0.032 16.090 -8.477 1.00 38.22 250 LYS A C 1
ATOM 2070 O O . LYS A 1 250 ? 1.034 15.527 -8.901 1.00 38.22 250 LYS A O 1
ATOM 2075 N N . TYR A 1 251 ? -1.189 15.575 -8.632 1.00 41.69 251 TYR A N 1
ATOM 2076 C CA . TYR A 1 251 ? -1.457 14.263 -9.213 1.00 41.69 251 TYR A CA 1
ATOM 2077 C C . TYR A 1 251 ? -2.423 14.307 -10.407 1.00 41.69 251 TYR A C 1
ATOM 2079 O O . TYR A 1 251 ? -3.251 13.418 -10.604 1.00 41.69 251 TYR A O 1
ATOM 2087 N N . ASN A 1 252 ? -2.230 15.303 -11.271 1.00 37.69 252 ASN A N 1
ATOM 2088 C CA . ASN A 1 252 ? -2.793 15.381 -12.621 1.00 37.69 252 ASN A CA 1
ATOM 2089 C C . ASN A 1 252 ? -2.192 14.298 -13.558 1.00 37.69 252 ASN A C 1
ATOM 2091 O O . ASN A 1 252 ? -1.776 14.610 -14.663 1.00 37.69 252 ASN A O 1
ATOM 2095 N N . TRP A 1 253 ? -2.048 13.041 -13.117 1.00 43.69 253 TRP A N 1
ATOM 2096 C CA . TRP A 1 253 ? -1.599 11.908 -13.951 1.00 43.69 253 TRP A CA 1
ATOM 2097 C C . TRP A 1 253 ? -2.733 10.914 -14.221 1.00 43.69 253 TRP A C 1
ATOM 2099 O O . TRP A 1 253 ? -2.798 10.372 -15.318 1.00 43.69 253 TRP A O 1
ATOM 2109 N N . VAL A 1 254 ? -3.695 10.769 -13.302 1.00 38.72 254 VAL A N 1
ATOM 2110 C CA . VAL A 1 254 ? -4.920 9.966 -13.512 1.00 38.72 254 VAL A CA 1
ATOM 2111 C C . VAL A 1 254 ? -5.807 10.574 -14.612 1.00 38.72 254 VAL A C 1
ATOM 2113 O O . VAL A 1 254 ? -6.381 9.862 -15.430 1.00 38.72 254 VAL A O 1
ATOM 2116 N N . SER A 1 255 ? -5.858 11.903 -14.694 1.00 37.50 255 SER A N 1
ATOM 2117 C CA . SER A 1 255 ? -6.519 12.678 -15.756 1.00 37.50 255 SER A CA 1
ATOM 2118 C C . SER A 1 255 ? -5.749 12.685 -17.085 1.00 37.50 255 SER A C 1
ATOM 2120 O O . SER A 1 255 ? -6.369 12.837 -18.133 1.00 37.50 255 SER A O 1
ATOM 2122 N N . LEU A 1 256 ? -4.423 12.492 -17.070 1.00 34.25 256 LEU A N 1
ATOM 2123 C CA . LEU A 1 256 ? -3.593 12.408 -18.284 1.00 34.25 256 LEU A CA 1
ATOM 2124 C C . LEU A 1 256 ? -3.561 10.999 -18.901 1.00 34.25 256 LEU A C 1
ATOM 2126 O O . LEU A 1 256 ? -3.273 10.874 -20.086 1.00 34.25 256 LEU A O 1
ATOM 2130 N N . LEU A 1 257 ? -3.878 9.953 -18.130 1.00 36.19 257 LEU A N 1
ATOM 2131 C CA . LEU A 1 257 ? -3.943 8.560 -18.598 1.00 36.19 257 LEU A CA 1
ATOM 2132 C C . LEU A 1 257 ? -5.315 8.159 -19.169 1.00 36.19 257 LEU A C 1
ATOM 2134 O O . LEU A 1 257 ? -5.546 6.985 -19.438 1.00 36.19 257 LEU A O 1
ATOM 2138 N N . GLY A 1 258 ? -6.225 9.116 -19.387 1.00 28.78 258 GLY A N 1
ATOM 2139 C CA . GLY A 1 258 ? -7.473 8.851 -20.102 1.00 28.78 258 GLY A CA 1
ATOM 2140 C C . GLY A 1 258 ? -8.370 7.821 -19.414 1.00 28.78 258 GLY A C 1
ATOM 2141 O O . GLY A 1 258 ? -8.962 6.981 -20.088 1.00 28.78 258 GLY A O 1
ATOM 2142 N N . TYR A 1 259 ? -8.503 7.878 -18.084 1.00 29.97 259 TYR A N 1
ATOM 2143 C CA . TYR A 1 259 ? -9.548 7.119 -17.402 1.00 29.97 259 TYR A CA 1
ATOM 2144 C C . TYR A 1 259 ? -10.919 7.608 -17.891 1.00 29.97 259 TYR A C 1
ATOM 2146 O O . TYR A 1 259 ? -11.448 8.621 -17.429 1.00 29.97 259 TYR A O 1
ATOM 2154 N N . ARG A 1 260 ? -11.515 6.862 -18.831 1.00 27.72 260 ARG A N 1
ATOM 2155 C CA . ARG A 1 260 ? -12.967 6.828 -18.990 1.00 27.72 260 ARG A CA 1
ATOM 2156 C C . ARG A 1 260 ? -13.516 6.394 -17.640 1.00 27.72 260 ARG A C 1
ATOM 2158 O O . ARG A 1 260 ? -13.331 5.253 -17.226 1.00 27.72 260 ARG A O 1
ATOM 2165 N N . THR A 1 261 ? -14.164 7.320 -16.951 1.00 26.16 261 THR A N 1
ATOM 2166 C CA . THR A 1 261 ? -15.087 6.982 -15.880 1.00 26.16 261 THR A CA 1
ATOM 2167 C C . THR A 1 261 ? -16.052 5.941 -16.439 1.00 26.16 261 THR A C 1
ATOM 2169 O O . THR A 1 261 ? -16.817 6.225 -17.362 1.00 26.16 261 THR A O 1
ATOM 2172 N N . LEU A 1 262 ? -15.959 4.707 -15.944 1.00 25.05 262 LEU A N 1
ATOM 2173 C CA . LEU A 1 262 ? -17.005 3.720 -16.167 1.00 25.05 262 LEU A CA 1
ATOM 2174 C C . LEU A 1 262 ? -18.262 4.297 -15.507 1.00 25.05 262 LEU A C 1
ATOM 2176 O O . LEU A 1 262 ? -18.315 4.448 -14.286 1.00 25.05 262 LEU A O 1
ATOM 2180 N N . LYS A 1 263 ? -19.189 4.751 -16.354 1.00 25.94 263 LYS A N 1
ATOM 2181 C CA . LYS A 1 263 ? -20.580 5.016 -15.989 1.00 25.94 263 LYS A CA 1
ATOM 2182 C C . LYS A 1 263 ? -21.273 3.708 -15.640 1.00 25.94 263 LYS A C 1
ATOM 2184 O O . LYS A 1 263 ? -20.954 2.697 -16.303 1.00 25.94 263 LYS A O 1
#

pLDDT: mean 76.44, std 19.89, range [25.05, 98.06]

Radius of gyration: 19.77 Å; chains: 1; bounding box: 44×48×58 Å

Sequence (263 aa):
MIDPMIKLINEKNLNYSNRAILQVFQHYLIEHRAYFTDNELKLVGFILDQTSLDDFELVKIGAKKELKISAPILQKLFENKTVPLSTILEEIGSGLLSRHLIIRNILTEEFELVPILSYFKLENSDLYLKYESIIIQVLLDIRAKHPNGNWHHVIKLNSSNASSLYMVLGKYFGEVTFDLEMLKEEMRLIGNYGRYNNFKQKVLDQSIKEINIKTNIYVKWKEIIVERKVVQIKFNIRKNNQNLKDQAQKYNWVSLLGYRTLK

Secondary structure (DSSP, 8-state):
---HHHHHHHHTT-----TTGGGHHHHHHHHGGGGS-HHHHHHHHHHHHT--GGGHHHHHTTPPEEEEE-HHHHHHHT--SSS-HHHHHHHHHHHHHH-EEEEE-TTT--EEEEES-SEEEEETTEEEEEE-HHHHHHHHHHHHH-TT-THHHHHH-S-HHHHHHHHHHTT--EEEEEEHHHHHHHTT-TTS--SHHHHIIIIIIHHHHHHHHHSSEEEEEEEEEETTEEEEEEEEEEE-HHHHHHHHHH-TTTTTTT-----

Foldseek 3Di:
DQPPLLVCCVVVPPPPPAPQQLPFPLCCCLVVVVLDDLLLLLVVLVVLVVQDPVLVVCLVVFHKDKDKAALVRLCLSPVDDPDDSVVSQVVSQVSQQPAWTWRARPVPRDIDTARLWPDWDQDPSMIMTIGTSSNSVNSSSVCSLCVVSQVVLLSQQSHSLLSQLCSVPVVDAFKDKDFPQRSCVSSVQVVHPPDVVCCCPVRVVSSQVRCLVRHQKHKDKDFDDDPNDGGMMMIHIDGNPVVVVVCVVSVCPVVVVPPPPPD